Protein AF-A0A7R9ZWQ0-F1 (afdb_monomer_lite)

Secondary structure (DSSP, 8-state):
---------------------------S-------------EEE-TTS-EEEGGGS---HHHHHHHHHT-TT--SEE-HHHHHHHHHHHHHHHHHH--S--SS--HHHHHHHHHHHHHHHHHHHTT--EEE-TTS-HHHHHHHHHH-SS-SSEEEHHHHHHHHHHHHHHHHHHHHHHHHHHHHHHHHHHHHHHHHHHHHHHHHHHHHTS--SSS--B-TTS-B---GGGGEEEPTTS-EEESS-------PPTT------PPP-

Organism: NCBI:txid73915

pLDDT: mean 76.43, std 17.69, range [36.28, 98.25]

Structure (mmCIF, N/CA/C/O backbone):
data_AF-A0A7R9ZWQ0-F1
#
_entry.id   AF-A0A7R9ZWQ0-F1
#
loop_
_atom_site.group_PDB
_atom_site.id
_atom_site.type_symbol
_atom_site.label_atom_id
_atom_site.label_alt_id
_atom_site.label_comp_id
_atom_site.label_asym_id
_atom_site.label_entity_id
_atom_site.label_seq_id
_atom_site.pdbx_PDB_ins_code
_atom_site.Cartn_x
_atom_site.Cartn_y
_atom_site.Cartn_z
_atom_site.occupancy
_atom_site.B_iso_or_equiv
_atom_site.auth_seq_id
_atom_site.auth_comp_id
_atom_site.auth_asym_id
_atom_site.auth_atom_id
_atom_site.pdbx_PDB_model_num
ATOM 1 N N . ILE A 1 1 ? 1.944 13.503 -24.826 1.00 42.53 1 ILE A N 1
ATOM 2 C CA . ILE A 1 1 ? 3.089 13.890 -23.962 1.00 42.53 1 ILE A CA 1
ATOM 3 C C . ILE A 1 1 ? 2.519 14.270 -22.597 1.00 42.53 1 ILE A C 1
ATOM 5 O O . ILE A 1 1 ? 2.208 15.428 -22.364 1.00 42.53 1 ILE A O 1
ATOM 9 N N . PHE A 1 2 ? 2.272 13.281 -21.736 1.00 36.28 2 PHE A N 1
ATOM 10 C CA . PHE A 1 2 ? 1.778 13.511 -20.376 1.00 36.28 2 PHE A CA 1
ATOM 11 C C . PHE A 1 2 ? 2.982 13.612 -19.433 1.00 36.28 2 PHE A C 1
ATOM 13 O O . PHE A 1 2 ? 3.717 12.644 -19.247 1.00 36.28 2 PHE A O 1
ATOM 20 N N . LYS A 1 3 ? 3.214 14.804 -18.873 1.00 44.25 3 LYS A N 1
ATOM 21 C CA . LYS A 1 3 ? 4.173 15.024 -17.785 1.00 44.25 3 LYS A CA 1
ATOM 22 C C . LYS A 1 3 ? 3.526 14.542 -16.487 1.00 44.25 3 LYS A C 1
ATOM 24 O O . LYS A 1 3 ? 2.701 15.244 -15.918 1.00 44.25 3 LYS A O 1
ATOM 29 N N . ILE A 1 4 ? 3.910 13.359 -16.016 1.00 43.34 4 ILE A N 1
ATOM 30 C CA . ILE A 1 4 ? 3.644 12.945 -14.635 1.00 43.34 4 ILE A CA 1
ATOM 31 C C . ILE A 1 4 ? 4.796 13.483 -13.782 1.00 43.34 4 ILE A C 1
ATOM 33 O O . ILE A 1 4 ? 5.920 12.979 -13.828 1.00 43.34 4 ILE A O 1
ATOM 37 N N . GLN A 1 5 ? 4.523 14.568 -13.057 1.00 44.94 5 GLN A N 1
ATOM 38 C CA . GLN A 1 5 ? 5.397 15.129 -12.030 1.00 44.94 5 GLN A CA 1
ATOM 39 C C . GLN A 1 5 ? 5.433 14.160 -10.842 1.00 44.94 5 GLN A C 1
ATOM 41 O O . GLN A 1 5 ? 4.503 14.096 -10.046 1.00 44.94 5 GLN A O 1
ATOM 46 N N . ALA A 1 6 ? 6.511 13.384 -10.731 1.00 41.34 6 ALA A N 1
ATOM 47 C CA . ALA A 1 6 ? 6.801 12.616 -9.529 1.00 41.34 6 ALA A CA 1
ATOM 48 C C . ALA A 1 6 ? 7.342 13.575 -8.458 1.00 41.34 6 ALA A C 1
ATOM 50 O O . ALA A 1 6 ? 8.510 13.966 -8.495 1.00 41.34 6 ALA A O 1
ATOM 51 N N . ALA A 1 7 ? 6.477 13.982 -7.531 1.00 43.53 7 ALA A N 1
ATOM 52 C CA . ALA A 1 7 ? 6.874 14.678 -6.317 1.00 43.53 7 ALA A CA 1
ATOM 53 C C . ALA A 1 7 ? 7.666 13.707 -5.426 1.00 43.53 7 ALA A C 1
ATOM 55 O O . ALA A 1 7 ? 7.144 12.712 -4.925 1.00 43.53 7 ALA A O 1
ATOM 56 N N . SER A 1 8 ? 8.961 13.981 -5.278 1.00 44.88 8 SER A N 1
ATOM 57 C CA . SER A 1 8 ? 9.870 13.256 -4.395 1.00 44.88 8 SER A CA 1
ATOM 58 C C . SER A 1 8 ? 9.630 13.696 -2.952 1.00 44.88 8 SER A C 1
ATOM 60 O O . SER A 1 8 ? 10.322 14.579 -2.450 1.00 44.88 8 SER A O 1
ATOM 62 N N . TYR A 1 9 ? 8.657 13.087 -2.276 1.00 41.81 9 TYR A N 1
ATOM 63 C CA . TYR A 1 9 ? 8.533 13.199 -0.825 1.00 41.81 9 TYR A CA 1
ATOM 64 C C . TYR A 1 9 ? 9.594 12.308 -0.173 1.00 41.81 9 TYR A C 1
ATOM 66 O O . TYR A 1 9 ? 9.440 11.094 -0.061 1.00 41.81 9 TYR A O 1
ATOM 74 N N . GLY A 1 10 ? 10.713 12.923 0.211 1.00 40.69 10 GLY A N 1
ATOM 75 C CA . GLY A 1 10 ? 11.689 12.316 1.107 1.00 40.69 10 GLY A CA 1
ATOM 76 C C . GLY A 1 10 ? 11.098 12.243 2.508 1.00 40.69 10 GLY A C 1
ATOM 77 O O . GLY A 1 10 ? 11.252 13.177 3.288 1.00 40.69 10 GLY A O 1
ATOM 78 N N . VAL A 1 11 ? 10.393 11.155 2.811 1.00 44.31 11 VAL A N 1
ATOM 79 C CA . VAL A 1 11 ? 9.995 10.844 4.184 1.00 44.31 11 VAL A CA 1
ATOM 80 C C . VAL A 1 11 ? 11.233 10.291 4.901 1.00 44.31 11 VAL A C 1
ATOM 82 O O . VAL A 1 11 ? 11.816 9.316 4.415 1.00 44.31 11 VAL A O 1
ATOM 85 N N . PRO A 1 12 ? 11.685 10.898 6.013 1.00 45.50 12 PRO A N 1
ATOM 86 C CA . PRO A 1 12 ? 12.761 10.334 6.814 1.00 45.50 12 PRO A CA 1
ATOM 87 C C . PRO A 1 12 ? 12.324 8.964 7.345 1.00 45.50 12 PRO A C 1
ATOM 89 O O . PRO A 1 12 ? 11.299 8.822 8.008 1.00 45.50 12 PRO A O 1
ATOM 92 N N . MET A 1 13 ? 13.103 7.942 7.000 1.00 38.72 13 MET A N 1
ATOM 93 C CA . MET A 1 13 ? 12.944 6.577 7.481 1.00 38.72 13 MET A CA 1
ATOM 94 C C . MET A 1 13 ? 13.345 6.564 8.961 1.00 38.72 13 MET A C 1
ATOM 96 O O . MET A 1 13 ? 14.528 6.468 9.285 1.00 38.72 13 MET A O 1
ATOM 100 N N . TYR A 1 14 ? 12.375 6.732 9.860 1.00 42.84 14 TYR A N 1
ATOM 101 C CA . TYR A 1 14 ? 12.594 6.511 11.285 1.00 42.84 14 TYR A CA 1
ATOM 102 C C . TYR A 1 14 ? 12.838 5.015 11.489 1.00 42.84 14 TYR A C 1
ATOM 104 O O . TYR A 1 14 ? 11.914 4.204 11.469 1.00 42.84 14 TYR A O 1
ATOM 112 N N . LEU A 1 15 ? 14.112 4.648 11.628 1.00 37.38 15 LEU A N 1
ATOM 113 C CA . LEU A 1 15 ? 14.523 3.367 12.181 1.00 37.38 15 LEU A CA 1
ATOM 114 C C . LEU A 1 15 ? 13.855 3.228 13.553 1.00 37.38 15 LEU A C 1
ATOM 116 O O . LEU A 1 15 ? 14.188 3.970 14.475 1.00 37.38 15 LEU A O 1
ATOM 120 N N . CYS A 1 16 ? 12.912 2.291 13.682 1.00 37.06 16 CYS A N 1
ATOM 121 C CA . CYS A 1 16 ? 12.501 1.762 14.977 1.00 37.06 16 CYS A CA 1
ATOM 122 C C . CYS A 1 16 ? 13.721 1.076 15.598 1.00 37.06 16 CYS A C 1
ATOM 124 O O . CYS A 1 16 ? 13.948 -0.118 15.422 1.00 37.06 16 CYS A O 1
ATOM 126 N N . THR A 1 17 ? 14.558 1.857 16.275 1.00 42.38 17 THR A N 1
ATOM 127 C CA . THR A 1 17 ? 15.561 1.335 17.191 1.00 42.38 17 THR A CA 1
ATOM 128 C C . THR A 1 17 ? 14.815 0.617 18.302 1.00 42.38 17 THR A C 1
ATOM 130 O O . THR A 1 17 ? 14.080 1.242 19.066 1.00 42.38 17 THR A O 1
ATOM 133 N N . SER A 1 18 ? 14.983 -0.702 18.335 1.00 45.19 18 SER A N 1
ATOM 134 C CA . SER A 1 18 ? 14.555 -1.599 19.401 1.00 45.19 18 SER A CA 1
ATOM 135 C C . SER A 1 18 ? 14.778 -0.952 20.767 1.00 45.19 18 SER A C 1
ATOM 137 O O . SER A 1 18 ? 15.920 -0.670 21.140 1.00 45.19 18 SER A O 1
ATOM 139 N N . MET A 1 19 ? 13.694 -0.722 21.509 1.00 40.00 19 MET A N 1
ATOM 140 C CA . MET A 1 19 ? 13.797 -0.421 22.931 1.00 40.00 19 MET A CA 1
ATOM 141 C C . MET A 1 19 ? 14.491 -1.602 23.624 1.00 40.00 19 MET A C 1
ATOM 143 O O . MET A 1 19 ? 14.111 -2.750 23.378 1.00 40.00 19 MET A O 1
ATOM 147 N N . PRO A 1 20 ? 15.506 -1.363 24.471 1.00 44.44 20 PRO A N 1
ATOM 148 C CA . PRO A 1 20 ? 16.059 -2.418 25.299 1.00 44.44 20 PRO A CA 1
ATOM 149 C C . PRO A 1 20 ? 14.968 -2.907 26.251 1.00 44.44 20 PRO A C 1
ATOM 151 O O . PRO A 1 20 ? 14.373 -2.125 26.991 1.00 44.44 20 PRO A O 1
ATOM 154 N N . ALA A 1 21 ? 14.711 -4.213 26.221 1.00 50.59 21 ALA A N 1
ATOM 155 C CA . ALA A 1 21 ? 13.898 -4.899 27.207 1.00 50.59 21 ALA A CA 1
ATOM 156 C C . ALA A 1 21 ? 14.604 -4.827 28.569 1.00 50.59 21 ALA A C 1
ATOM 158 O O . ALA A 1 21 ? 15.368 -5.716 28.941 1.00 50.59 21 ALA A O 1
ATOM 159 N N . THR A 1 22 ? 14.377 -3.756 29.325 1.00 44.72 22 THR A N 1
ATOM 160 C CA . THR A 1 22 ? 14.688 -3.732 30.754 1.00 44.72 22 THR A CA 1
ATOM 161 C C . THR A 1 22 ? 13.609 -4.522 31.476 1.00 44.72 22 THR A C 1
ATOM 163 O O . THR A 1 22 ? 12.630 -3.974 31.978 1.00 44.72 22 THR A O 1
ATOM 166 N N . GLY A 1 23 ? 13.797 -5.840 31.486 1.00 51.16 23 GLY A N 1
ATOM 167 C CA . GLY A 1 23 ? 13.177 -6.728 32.452 1.00 51.16 23 GLY A CA 1
ATOM 168 C C . GLY A 1 23 ? 13.722 -6.408 33.839 1.00 51.16 23 GLY A C 1
ATOM 169 O O . GLY A 1 23 ? 14.779 -6.897 34.225 1.00 51.16 23 GLY A O 1
ATOM 170 N N . ALA A 1 24 ? 12.995 -5.583 34.584 1.00 41.47 24 ALA A N 1
ATOM 171 C CA . ALA A 1 24 ? 13.056 -5.578 36.034 1.00 41.47 24 ALA A CA 1
ATOM 172 C C . ALA A 1 24 ? 11.797 -6.295 36.524 1.00 41.47 24 ALA A C 1
ATOM 174 O O . ALA A 1 24 ? 10.698 -5.745 36.508 1.00 41.47 24 ALA A O 1
ATOM 175 N N . SER A 1 25 ? 11.975 -7.563 36.885 1.00 48.56 25 SER A N 1
ATOM 176 C CA . SER A 1 25 ? 10.981 -8.346 37.610 1.00 48.56 25 SER A CA 1
ATOM 177 C C . SER A 1 25 ? 10.668 -7.618 38.926 1.00 48.56 25 SER A C 1
ATOM 179 O O . SER A 1 25 ? 11.612 -7.360 39.680 1.00 48.56 25 SER A O 1
ATOM 181 N N . PRO A 1 26 ? 9.410 -7.249 39.226 1.00 46.22 26 PRO A N 1
ATOM 182 C CA . PRO A 1 26 ? 9.078 -6.713 40.534 1.00 46.22 26 PRO A CA 1
ATOM 183 C C . PRO A 1 26 ? 9.271 -7.825 41.567 1.00 46.22 26 PRO A C 1
ATOM 185 O O . PRO A 1 26 ? 8.576 -8.840 41.575 1.00 46.22 26 PRO A O 1
ATOM 188 N N . THR A 1 27 ? 10.274 -7.636 42.419 1.00 44.78 27 THR A N 1
ATOM 189 C CA . THR A 1 27 ? 10.505 -8.427 43.621 1.00 44.78 27 THR A CA 1
ATOM 190 C C . THR A 1 27 ? 9.242 -8.457 44.472 1.00 44.78 27 THR A C 1
ATOM 192 O O . THR A 1 27 ? 8.710 -7.430 44.889 1.00 44.78 27 THR A O 1
ATOM 195 N N . GLN A 1 28 ? 8.785 -9.681 44.704 1.00 47.78 28 GLN A N 1
ATOM 196 C CA . GLN A 1 28 ? 7.669 -10.093 45.536 1.00 47.78 28 GLN A CA 1
ATOM 197 C C . GLN A 1 28 ? 7.999 -9.871 47.020 1.00 47.78 28 GLN A C 1
ATOM 199 O O . GLN A 1 28 ? 8.283 -10.812 47.751 1.00 47.78 28 GLN A O 1
ATOM 204 N N . SER A 1 29 ? 8.015 -8.619 47.465 1.00 48.44 29 SER A N 1
ATOM 205 C CA . SER A 1 29 ? 8.181 -8.283 48.883 1.00 48.44 29 SER A CA 1
ATOM 206 C C . SER A 1 29 ? 7.825 -6.821 49.115 1.00 48.44 29 SER A C 1
ATOM 208 O O . SER A 1 29 ? 8.707 -5.990 49.270 1.00 48.44 29 SER A O 1
ATOM 210 N N . ASP A 1 30 ? 6.528 -6.527 49.036 1.00 42.69 30 ASP A N 1
ATOM 211 C CA . ASP A 1 30 ? 5.846 -5.493 49.828 1.00 42.69 30 ASP A CA 1
ATOM 212 C C . ASP A 1 30 ? 4.337 -5.613 49.577 1.00 42.69 30 ASP A C 1
ATOM 214 O O . ASP A 1 30 ? 3.670 -4.751 49.007 1.00 42.69 30 ASP A O 1
ATOM 218 N N . MET A 1 31 ? 3.779 -6.751 49.997 1.00 37.53 31 MET A N 1
ATOM 219 C CA . MET A 1 31 ? 2.341 -6.877 50.210 1.00 37.53 31 MET A CA 1
ATOM 220 C C . MET A 1 31 ? 2.037 -6.215 51.557 1.00 37.53 31 MET A C 1
ATOM 222 O O . MET A 1 31 ? 1.852 -6.875 52.577 1.00 37.53 31 MET A O 1
ATOM 226 N N . VAL A 1 32 ? 2.054 -4.880 51.564 1.00 43.75 32 VAL A N 1
ATOM 227 C CA . VAL A 1 32 ? 1.372 -4.109 52.599 1.00 43.75 32 VAL A CA 1
ATOM 228 C C . VAL A 1 32 ? -0.101 -4.437 52.421 1.00 43.75 32 VAL A C 1
ATOM 230 O O . VAL A 1 32 ? -0.740 -3.965 51.482 1.00 43.75 32 VAL A O 1
ATOM 233 N N . VAL A 1 33 ? -0.616 -5.291 53.304 1.00 47.22 33 VAL A N 1
ATOM 234 C CA . VAL A 1 33 ? -2.047 -5.418 53.566 1.00 47.22 33 VAL A CA 1
ATOM 235 C C . VAL A 1 33 ? -2.489 -4.035 54.033 1.00 47.22 33 VAL A C 1
ATOM 237 O O . VAL A 1 33 ? -2.389 -3.691 55.209 1.00 47.22 33 VAL A O 1
ATOM 240 N N . ARG A 1 34 ? -2.870 -3.185 53.074 1.00 42.75 34 ARG A N 1
ATOM 241 C CA . ARG A 1 34 ? -3.741 -2.060 53.366 1.00 42.75 34 ARG A CA 1
ATOM 242 C C . ARG A 1 34 ? -5.003 -2.708 53.898 1.00 42.75 34 ARG A C 1
ATOM 244 O O . ARG A 1 34 ? -5.596 -3.545 53.228 1.00 42.75 34 ARG A O 1
ATOM 251 N N . ASP A 1 35 ? -5.312 -2.390 55.146 1.00 42.28 35 ASP A N 1
ATOM 252 C CA . ASP A 1 35 ? -6.624 -2.598 55.729 1.00 42.28 35 ASP A CA 1
ATOM 253 C C . ASP A 1 35 ? -7.611 -1.926 54.767 1.00 42.28 35 ASP A C 1
ATOM 255 O O . ASP A 1 35 ? -7.753 -0.699 54.761 1.00 42.28 35 ASP A O 1
ATOM 259 N N . ASP A 1 36 ? -8.174 -2.718 53.852 1.00 46.94 36 ASP A N 1
ATOM 260 C CA . ASP A 1 36 ? -9.229 -2.297 52.951 1.00 46.94 36 ASP A CA 1
ATOM 261 C C . ASP A 1 36 ? -10.402 -1.934 53.856 1.00 46.94 36 ASP A C 1
ATOM 263 O O . ASP A 1 36 ? -11.219 -2.765 54.259 1.00 46.94 36 ASP A O 1
ATOM 267 N N . GLN A 1 37 ? -10.484 -0.650 54.201 1.00 47.88 37 GLN A N 1
ATOM 268 C CA . GLN A 1 37 ? -11.771 -0.011 54.378 1.00 47.88 37 GLN A CA 1
ATOM 269 C C . GLN A 1 37 ? -12.526 -0.334 53.096 1.00 47.88 37 GLN A C 1
ATOM 271 O O . GLN A 1 37 ? -12.290 0.307 52.077 1.00 47.88 37 GLN A O 1
ATOM 276 N N . VAL A 1 38 ? -13.341 -1.391 53.136 1.00 54.03 38 VAL A N 1
ATOM 277 C CA . VAL A 1 38 ? -14.231 -1.801 52.056 1.00 54.03 38 VAL A CA 1
ATOM 278 C C . VAL A 1 38 ? -15.070 -0.572 51.754 1.00 54.03 38 VAL A C 1
ATOM 280 O O . VAL A 1 38 ? -16.034 -0.285 52.469 1.00 54.03 38 VAL A O 1
ATOM 283 N N . GLN A 1 39 ? -14.621 0.220 50.780 1.00 57.56 39 GLN A N 1
ATOM 284 C CA . GLN A 1 39 ? -15.277 1.444 50.370 1.00 57.56 39 GLN A CA 1
ATOM 285 C C . GLN A 1 39 ? -16.622 0.996 49.843 1.00 57.56 39 GLN A C 1
ATOM 287 O O . GLN A 1 39 ? -16.732 0.335 48.812 1.00 57.56 39 GLN A O 1
ATOM 292 N N . ARG A 1 40 ? -17.643 1.230 50.669 1.00 66.69 40 ARG A N 1
ATOM 293 C CA . ARG A 1 40 ? -18.991 0.799 50.357 1.00 66.69 40 ARG A CA 1
ATOM 294 C C . ARG A 1 40 ? -19.433 1.647 49.177 1.00 66.69 40 ARG A C 1
ATOM 296 O O . ARG A 1 40 ? -19.480 2.870 49.320 1.00 66.69 40 ARG A O 1
ATOM 303 N N . PRO A 1 41 ? -19.710 1.021 48.031 1.00 70.25 41 PRO A N 1
ATOM 304 C CA . PRO A 1 41 ? -20.041 1.744 46.823 1.00 70.25 41 PRO A CA 1
ATOM 305 C C . PRO A 1 41 ? -21.294 2.576 47.092 1.00 70.25 41 PRO A C 1
ATOM 307 O O . PRO A 1 41 ? -22.315 2.073 47.579 1.00 70.25 41 PRO A O 1
ATOM 310 N N . SER A 1 42 ? -21.203 3.869 46.818 1.00 77.56 42 SER A N 1
ATOM 311 C CA . SER A 1 42 ? -22.274 4.811 47.119 1.00 77.56 42 SER A CA 1
ATOM 312 C C . SER A 1 42 ? -22.685 5.580 45.871 1.00 77.56 42 SER A C 1
ATOM 314 O O . SER A 1 42 ? -21.872 5.912 45.009 1.00 77.56 42 SER A O 1
ATOM 316 N N . LEU A 1 43 ? -23.989 5.816 45.742 1.00 78.62 43 LEU A N 1
ATOM 317 C CA . LEU A 1 43 ? -24.557 6.645 44.689 1.00 78.62 43 LEU A CA 1
ATOM 318 C C . LEU A 1 43 ? -24.621 8.078 45.180 1.00 78.62 43 LEU A C 1
ATOM 320 O O . LEU A 1 43 ? -25.234 8.359 46.215 1.00 78.62 43 LEU A O 1
ATOM 324 N N . ARG A 1 44 ? -24.048 8.990 44.400 1.00 78.94 44 ARG A N 1
ATOM 325 C CA . ARG A 1 44 ? -24.180 10.415 44.665 1.00 78.94 44 ARG A CA 1
ATOM 326 C C . ARG A 1 44 ? -25.414 10.956 43.954 1.00 78.94 44 ARG A C 1
ATOM 328 O O . ARG A 1 44 ? -25.487 11.001 42.729 1.00 78.94 44 ARG A O 1
ATOM 335 N N . THR A 1 45 ? -26.395 11.377 44.743 1.00 77.25 45 THR A N 1
ATOM 336 C CA . THR A 1 45 ? -27.644 11.968 44.244 1.00 77.25 45 THR A CA 1
ATOM 337 C C . THR A 1 45 ? -27.408 13.420 43.807 1.00 77.25 45 THR A C 1
ATOM 339 O O . THR A 1 45 ? -26.450 14.053 44.254 1.00 77.25 45 THR A O 1
ATOM 342 N N . LYS A 1 46 ? -28.297 13.987 42.977 1.00 75.44 46 LYS A N 1
ATOM 343 C CA . LYS A 1 46 ? -28.235 15.400 42.533 1.00 75.44 46 LYS A CA 1
ATOM 344 C C . LYS A 1 46 ? -28.170 16.401 43.685 1.00 75.44 46 LYS A C 1
ATOM 346 O O . LYS A 1 46 ? -27.529 17.439 43.564 1.00 75.44 46 LYS A O 1
ATOM 351 N N . ASP A 1 47 ? -28.759 16.036 44.818 1.00 81.25 47 ASP A N 1
ATOM 352 C CA . ASP A 1 47 ? -28.762 16.830 46.046 1.00 81.25 47 ASP A CA 1
ATOM 353 C C . ASP A 1 47 ? -27.461 16.691 46.863 1.00 81.25 47 ASP A C 1
ATOM 355 O O . ASP A 1 47 ? -27.360 17.190 47.980 1.00 81.25 47 ASP A O 1
ATOM 359 N N . GLY A 1 48 ? -26.453 15.984 46.337 1.00 76.31 48 GLY A N 1
ATOM 360 C CA . GLY A 1 48 ? -25.182 15.712 47.013 1.00 76.31 48 GLY A CA 1
ATOM 361 C C . GLY A 1 48 ? -25.261 14.629 48.092 1.00 76.31 48 GLY A C 1
ATOM 362 O O . GLY A 1 48 ? -24.259 14.352 48.745 1.00 76.31 48 GLY A O 1
ATOM 363 N N . GLN A 1 49 ? -26.427 14.005 48.277 1.00 81.38 49 GLN A N 1
ATOM 364 C CA . GLN A 1 49 ? -26.623 12.941 49.255 1.00 81.38 49 GLN A CA 1
ATOM 365 C C . GLN A 1 49 ? -26.043 11.616 48.749 1.00 81.38 49 GLN A C 1
ATOM 367 O O . GLN A 1 49 ? -26.360 11.169 47.643 1.00 81.38 49 GLN A O 1
ATOM 372 N N . MET A 1 50 ? -25.217 10.996 49.588 1.00 77.00 50 MET A N 1
ATOM 373 C CA . MET A 1 50 ? -24.618 9.680 49.371 1.00 77.00 50 MET A CA 1
ATOM 374 C C . MET A 1 50 ? -25.599 8.603 49.830 1.00 77.00 50 MET A C 1
ATOM 376 O O . MET A 1 50 ? -26.010 8.602 50.993 1.00 77.00 50 MET A O 1
ATOM 380 N N . ILE A 1 51 ? -25.979 7.697 48.933 1.00 82.25 51 ILE A N 1
ATOM 381 C CA . ILE A 1 51 ? -26.836 6.557 49.263 1.00 82.25 51 ILE A CA 1
ATOM 382 C C . ILE A 1 51 ? -26.031 5.274 49.088 1.00 82.25 51 ILE A C 1
ATOM 384 O O . ILE A 1 51 ? -25.486 5.021 48.017 1.00 82.25 51 ILE A O 1
ATOM 388 N N . ASP A 1 52 ? -25.968 4.456 50.137 1.00 81.81 52 ASP A N 1
ATOM 389 C CA . ASP A 1 52 ? -25.300 3.155 50.098 1.00 81.81 52 ASP A CA 1
ATOM 390 C C . ASP A 1 52 ? -26.069 2.203 49.164 1.00 81.81 52 ASP A C 1
ATOM 392 O O . ASP A 1 52 ? -27.239 1.885 49.412 1.00 81.81 52 ASP A O 1
ATOM 396 N N . ILE A 1 53 ? -25.415 1.739 48.095 1.00 76.44 53 ILE A N 1
ATOM 397 C CA . ILE A 1 53 ? -26.015 0.859 47.080 1.00 76.44 53 ILE A CA 1
ATOM 398 C C . ILE A 1 53 ? -26.461 -0.474 47.699 1.00 76.44 53 ILE A C 1
ATOM 400 O O . ILE A 1 53 ? -27.449 -1.068 47.256 1.00 76.44 53 ILE A O 1
ATOM 404 N N . GLN A 1 54 ? -25.792 -0.943 48.760 1.00 76.50 54 GLN A N 1
ATOM 405 C CA . GLN A 1 54 ? -26.155 -2.205 49.411 1.00 76.50 54 GLN A CA 1
ATOM 406 C C . GLN A 1 54 ? -27.475 -2.112 50.177 1.00 76.50 54 GLN A C 1
ATOM 408 O O . GLN A 1 54 ? -28.207 -3.100 50.261 1.00 76.50 54 GLN A O 1
ATOM 413 N N . SER A 1 55 ? -27.794 -0.919 50.686 1.00 78.19 55 SER A N 1
ATOM 414 C CA . SER A 1 55 ? -29.023 -0.651 51.435 1.00 78.19 55 SER A CA 1
ATOM 415 C C . SER A 1 55 ? -30.265 -0.540 50.542 1.00 78.19 55 SER A C 1
ATOM 417 O O . SER A 1 55 ? -31.390 -0.636 51.035 1.00 78.19 55 SER A O 1
ATOM 419 N N . MET A 1 56 ? -30.086 -0.384 49.224 1.00 78.19 56 MET A N 1
ATOM 420 C CA . MET A 1 56 ? -31.194 -0.351 48.275 1.00 78.19 56 MET A CA 1
ATOM 421 C C . MET A 1 56 ? -31.719 -1.759 47.974 1.00 78.19 56 MET A C 1
ATOM 423 O O . MET A 1 56 ? -30.965 -2.710 47.736 1.00 78.19 56 MET A O 1
ATOM 427 N N . ASN A 1 57 ? -33.046 -1.878 47.912 1.00 84.12 57 ASN A N 1
ATOM 428 C CA . ASN A 1 57 ? -33.743 -3.099 47.511 1.00 84.12 57 ASN A CA 1
ATOM 429 C C . ASN A 1 57 ? -33.724 -3.266 45.979 1.00 84.12 57 ASN A C 1
ATOM 431 O O . ASN A 1 57 ? -34.753 -3.189 45.310 1.00 84.12 57 ASN A O 1
ATOM 435 N N . LEU A 1 58 ? -32.521 -3.405 45.424 1.00 85.06 58 LEU A N 1
ATOM 436 C CA . LEU A 1 58 ? -32.268 -3.649 44.006 1.00 85.06 58 LEU A CA 1
ATOM 437 C C . LEU A 1 58 ? -31.874 -5.119 43.793 1.00 85.06 58 LEU A C 1
ATOM 439 O O . LEU A 1 58 ? -31.211 -5.689 44.664 1.00 85.06 58 LEU A O 1
ATOM 443 N N . PRO A 1 59 ? -32.211 -5.722 42.638 1.00 89.19 59 PRO A N 1
ATOM 444 C CA . PRO A 1 59 ? -31.695 -7.033 42.258 1.00 89.19 59 PRO A CA 1
ATOM 445 C C . PRO A 1 59 ? -30.162 -7.038 42.216 1.00 89.19 59 PRO A C 1
ATOM 447 O O . PRO A 1 59 ? -29.557 -6.072 41.744 1.00 89.19 59 PRO A O 1
ATOM 450 N N . ASP A 1 60 ? -29.536 -8.141 42.629 1.00 85.25 60 ASP A N 1
ATOM 451 C CA . ASP A 1 60 ? -28.070 -8.255 42.719 1.00 85.25 60 ASP A CA 1
ATOM 452 C C . ASP A 1 60 ? -27.365 -7.968 41.386 1.00 85.25 60 ASP A C 1
ATOM 454 O O . ASP A 1 60 ? -26.319 -7.326 41.352 1.00 85.25 60 ASP A O 1
ATOM 458 N N . ALA A 1 61 ? -27.988 -8.344 40.265 1.00 84.44 61 ALA A N 1
ATOM 459 C CA . ALA A 1 61 ? -27.475 -8.038 38.931 1.00 84.44 61 ALA A CA 1
ATOM 460 C C . ALA A 1 61 ? -27.305 -6.526 38.690 1.00 84.44 61 ALA A C 1
ATOM 462 O O . ALA A 1 61 ? -26.327 -6.104 38.083 1.00 84.44 61 ALA A O 1
ATOM 463 N N . VAL A 1 62 ? -28.230 -5.699 39.188 1.00 83.50 62 VAL A N 1
ATOM 464 C CA . VAL A 1 62 ? -28.163 -4.237 39.038 1.00 83.50 62 VAL A CA 1
ATOM 465 C C . VAL A 1 62 ? -27.092 -3.654 39.958 1.00 83.50 62 VAL A C 1
ATOM 467 O O . VAL A 1 62 ? -26.384 -2.735 39.558 1.00 83.50 62 VAL A O 1
ATOM 470 N N . LYS A 1 63 ? -26.927 -4.218 41.161 1.00 81.75 63 LYS A N 1
ATOM 471 C CA . LYS A 1 63 ? -25.862 -3.818 42.092 1.00 81.75 63 LYS A CA 1
ATOM 472 C C . LYS A 1 63 ? -24.476 -4.063 41.494 1.00 81.75 63 LYS A C 1
ATOM 474 O O . LYS A 1 63 ? -23.632 -3.179 41.569 1.00 81.75 63 LYS A O 1
ATOM 479 N N . ASN A 1 64 ? -24.281 -5.204 40.832 1.00 82.81 64 ASN A N 1
ATOM 480 C CA . ASN A 1 64 ? -23.022 -5.521 40.155 1.00 82.81 64 ASN A CA 1
ATOM 481 C C . ASN A 1 64 ? -22.738 -4.573 38.983 1.00 82.81 64 ASN A C 1
ATOM 483 O O . ASN A 1 64 ? -21.615 -4.127 38.816 1.00 82.81 64 ASN A O 1
ATOM 487 N N . VAL A 1 65 ? -23.753 -4.190 38.201 1.00 83.25 65 VAL A N 1
ATOM 488 C CA . VAL A 1 65 ? -23.554 -3.204 37.123 1.00 83.25 65 VAL A CA 1
ATOM 489 C C . VAL A 1 65 ? -23.170 -1.833 37.682 1.00 83.25 65 VAL A C 1
ATOM 491 O O . VAL A 1 65 ? -22.327 -1.159 37.105 1.00 83.25 65 VAL A O 1
ATOM 494 N N . LEU A 1 66 ? -23.772 -1.412 38.797 1.00 80.25 66 LEU A N 1
ATOM 495 C CA . LEU A 1 66 ? -23.430 -0.139 39.439 1.00 80.25 66 LEU A CA 1
ATOM 496 C C . LEU A 1 66 ? -22.004 -0.132 39.997 1.00 80.25 66 LEU A C 1
ATOM 498 O O . LEU A 1 66 ? -21.356 0.905 39.941 1.00 80.25 66 LEU A O 1
ATOM 502 N N . LEU A 1 67 ? -21.515 -1.273 40.485 1.00 78.00 67 LEU A N 1
ATOM 503 C CA . LEU A 1 67 ? -20.122 -1.445 40.896 1.00 78.00 67 LEU A CA 1
ATOM 504 C C . LEU A 1 67 ? -19.154 -1.274 39.721 1.00 78.00 67 LEU A C 1
ATOM 506 O O . LEU A 1 67 ? -18.203 -0.508 39.816 1.00 78.00 67 LEU A O 1
ATOM 510 N N . GLU A 1 68 ? -19.441 -1.907 38.586 1.00 79.94 68 GLU A N 1
ATOM 511 C CA . GLU A 1 68 ? -18.587 -1.838 37.395 1.00 79.94 68 GLU A CA 1
ATOM 512 C C . GLU A 1 68 ? -18.598 -0.468 36.686 1.00 79.94 68 GLU A C 1
ATOM 514 O O . GLU A 1 68 ? -17.747 -0.203 35.836 1.00 79.94 68 GLU A O 1
ATOM 519 N N . LEU A 1 69 ? -19.561 0.406 37.002 1.00 80.00 69 LEU A N 1
ATOM 520 C CA . LEU A 1 69 ? -19.650 1.768 36.457 1.00 80.00 69 LEU A CA 1
ATOM 521 C C . LEU A 1 69 ? -18.688 2.760 37.131 1.00 80.00 69 LEU A C 1
ATOM 523 O O . LEU A 1 69 ? -18.511 3.874 36.628 1.00 80.00 69 LEU A O 1
ATOM 527 N N . ASP A 1 70 ? -18.059 2.377 38.240 1.00 79.31 70 ASP A N 1
ATOM 528 C CA . ASP A 1 70 ? -17.013 3.153 38.906 1.00 79.31 70 ASP A CA 1
ATOM 529 C C . ASP A 1 70 ? -1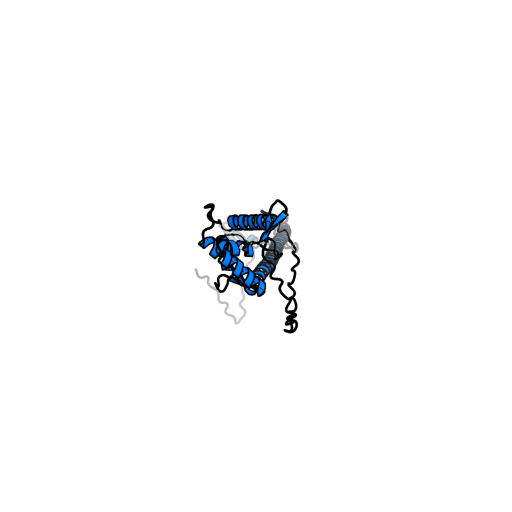5.668 3.020 38.163 1.00 79.31 70 ASP A C 1
ATOM 531 O O . ASP A 1 70 ? -14.736 2.345 38.596 1.00 79.31 70 ASP A O 1
ATOM 535 N N . ILE A 1 71 ? -15.581 3.641 36.981 1.00 74.44 71 ILE A N 1
ATOM 536 C CA . ILE A 1 71 ? -14.426 3.528 36.070 1.00 74.44 71 ILE A CA 1
ATOM 537 C C . ILE A 1 71 ? -13.130 4.072 36.696 1.00 74.44 71 ILE A C 1
ATOM 539 O O . ILE A 1 71 ? -12.041 3.598 36.367 1.00 74.44 71 ILE A O 1
ATOM 543 N N . ASP A 1 72 ? -13.225 5.075 37.571 1.00 77.06 72 ASP A N 1
ATOM 544 C CA . ASP A 1 72 ? -12.079 5.679 38.253 1.00 77.06 72 ASP A CA 1
ATOM 545 C C . ASP A 1 72 ? -11.760 5.026 39.605 1.00 77.06 72 ASP A C 1
ATOM 547 O O . ASP A 1 72 ? -10.793 5.430 40.257 1.00 77.06 72 ASP A O 1
ATOM 551 N N . ASN A 1 73 ? -12.502 3.972 39.973 1.00 79.56 73 ASN A N 1
ATOM 552 C CA . ASN A 1 73 ? -12.312 3.191 41.193 1.00 79.56 73 ASN A CA 1
ATOM 553 C C . ASN A 1 73 ? -12.334 4.085 42.447 1.00 79.56 73 ASN A C 1
ATOM 555 O O . ASN A 1 73 ? -11.545 3.914 43.382 1.00 79.56 73 ASN A O 1
ATOM 559 N N . SER A 1 74 ? -13.184 5.112 42.408 1.00 79.12 74 SER A N 1
ATOM 560 C CA . SER A 1 74 ? -13.293 6.146 43.434 1.00 79.12 74 SER A CA 1
ATOM 561 C C . SER A 1 74 ? -14.150 5.708 44.627 1.00 79.12 74 SER A C 1
ATOM 563 O O . SER A 1 74 ? -14.098 6.328 45.691 1.00 79.12 74 SER A O 1
ATOM 565 N N . GLY A 1 75 ? -14.930 4.635 44.467 1.00 77.50 75 GLY A N 1
ATOM 566 C CA . GLY A 1 75 ? -15.961 4.179 45.396 1.00 77.50 75 GLY A CA 1
ATOM 567 C C . GLY A 1 75 ? -17.279 4.956 45.280 1.00 77.50 75 GLY A C 1
ATOM 568 O O . GLY A 1 75 ? -18.228 4.670 46.022 1.00 77.50 75 GLY A O 1
ATOM 569 N N . GLU A 1 76 ? -17.364 5.930 44.367 1.00 80.19 76 GLU A N 1
ATOM 570 C CA . GLU A 1 76 ? -18.531 6.786 44.156 1.00 80.19 76 GLU A CA 1
ATOM 571 C C . GLU A 1 76 ? -19.009 6.730 42.703 1.00 80.19 76 GLU A C 1
ATOM 573 O O . GLU A 1 76 ? -18.318 7.117 41.765 1.00 80.19 76 GLU A O 1
ATOM 578 N N . VAL A 1 77 ? -20.272 6.352 42.505 1.00 80.12 77 VAL A N 1
ATOM 579 C CA . VAL A 1 77 ? -20.901 6.440 41.184 1.00 80.12 77 VAL A CA 1
ATOM 580 C C . VAL A 1 77 ? -21.537 7.823 41.050 1.00 80.12 77 VAL A C 1
ATOM 582 O O . VAL A 1 77 ? -22.644 8.075 41.538 1.00 80.12 77 VAL A O 1
ATOM 585 N N . SER A 1 78 ? -20.808 8.746 40.418 1.00 82.19 78 SER A N 1
ATOM 586 C CA . SER A 1 78 ? -21.258 10.121 40.173 1.00 82.19 78 SER A CA 1
ATOM 587 C C . SER A 1 78 ? -22.080 10.261 38.876 1.00 82.19 78 SER A C 1
ATOM 589 O O . SER A 1 78 ? -21.981 9.438 37.963 1.00 82.19 78 SER A O 1
ATOM 591 N N . GLU A 1 79 ? -22.873 11.338 38.747 1.00 81.94 79 GLU A N 1
ATOM 592 C CA . GLU A 1 79 ? -23.591 11.657 37.493 1.00 81.94 79 GLU A CA 1
ATOM 593 C C . GLU A 1 79 ? -22.616 11.877 36.320 1.00 81.94 79 GLU A C 1
ATOM 595 O O . GLU A 1 79 ? -22.955 11.571 35.177 1.00 81.94 79 GLU A O 1
ATOM 600 N N . ALA A 1 80 ? -21.389 12.337 36.598 1.00 80.12 80 ALA A N 1
ATOM 601 C CA . ALA A 1 80 ? -20.340 12.481 35.592 1.00 80.12 80 ALA A CA 1
ATOM 602 C C . ALA A 1 80 ? -19.845 11.113 35.094 1.00 80.12 80 ALA A C 1
ATOM 604 O O . ALA A 1 80 ? -19.833 10.888 33.885 1.00 80.12 80 ALA A O 1
ATOM 605 N N . ASN A 1 81 ? -19.556 10.169 36.000 1.00 77.94 81 ASN A N 1
ATOM 606 C CA . ASN A 1 81 ? -19.149 8.801 35.648 1.00 77.94 81 ASN A CA 1
ATOM 607 C C . ASN A 1 81 ? -20.240 8.110 34.812 1.00 77.94 81 ASN A C 1
ATOM 609 O O . ASN A 1 81 ? -19.954 7.460 33.802 1.00 77.94 81 ASN A O 1
ATOM 613 N N . LEU A 1 82 ? -21.512 8.308 35.182 1.00 82.38 82 LEU A N 1
ATOM 614 C CA . LEU A 1 82 ? -22.654 7.790 34.428 1.00 82.38 82 LEU A CA 1
ATOM 615 C C . LEU A 1 82 ? -22.749 8.411 33.026 1.00 82.38 82 LEU A C 1
ATOM 617 O O . LEU A 1 82 ? -22.976 7.701 32.044 1.00 82.38 82 LEU A O 1
ATOM 621 N N . ALA A 1 83 ? -22.578 9.732 32.920 1.00 84.44 83 ALA A N 1
ATOM 622 C CA . ALA A 1 83 ? -22.631 10.450 31.650 1.00 84.44 83 ALA A CA 1
ATOM 623 C C . ALA A 1 83 ? -21.490 10.036 30.707 1.00 84.44 83 ALA A C 1
ATOM 625 O O . ALA A 1 83 ? -21.726 9.820 29.514 1.00 84.44 83 ALA A O 1
ATOM 626 N N . ASP A 1 84 ? -20.278 9.869 31.236 1.00 84.69 84 ASP A N 1
ATOM 627 C CA . ASP A 1 84 ? -19.115 9.423 30.472 1.00 84.69 84 ASP A CA 1
ATOM 628 C C . ASP A 1 84 ? -19.270 7.974 30.015 1.00 84.69 84 ASP A C 1
ATOM 630 O O . ASP A 1 84 ? -19.059 7.673 28.835 1.00 84.69 84 ASP A O 1
ATOM 634 N N . THR A 1 85 ? -19.757 7.091 30.889 1.00 84.38 85 THR A N 1
ATOM 635 C CA . THR A 1 85 ? -20.048 5.703 30.514 1.00 84.38 85 THR A CA 1
ATOM 636 C C . THR A 1 85 ? -21.121 5.637 29.429 1.00 84.38 85 THR A C 1
ATOM 638 O O . THR A 1 85 ? -20.949 4.940 28.428 1.00 84.38 85 THR A O 1
ATOM 641 N N . LEU A 1 86 ? -22.199 6.420 29.548 1.00 85.81 86 LEU A N 1
ATOM 642 C CA . LEU A 1 86 ? -23.227 6.514 28.509 1.00 85.81 86 LEU A CA 1
ATOM 643 C C . LEU A 1 86 ? -22.663 7.041 27.187 1.00 85.81 86 LEU A C 1
ATOM 645 O O . LEU A 1 86 ? -23.055 6.570 26.117 1.00 85.81 86 LEU A O 1
ATOM 649 N N . ARG A 1 87 ? -21.733 7.998 27.229 1.00 89.06 87 ARG A N 1
ATOM 650 C CA . ARG A 1 87 ? -21.076 8.531 26.031 1.00 89.06 87 ARG A CA 1
ATOM 651 C C . ARG A 1 87 ? -20.202 7.478 25.354 1.00 89.06 87 ARG A C 1
ATOM 653 O O . ARG A 1 87 ? -20.268 7.346 24.127 1.00 89.06 87 ARG A O 1
ATOM 660 N N . ILE A 1 88 ? -19.424 6.723 26.127 1.00 86.38 88 ILE A N 1
ATOM 661 C CA . ILE A 1 88 ? -18.600 5.615 25.630 1.00 86.38 88 ILE A CA 1
ATOM 662 C C . ILE A 1 88 ? -19.502 4.532 25.048 1.00 86.38 88 ILE A C 1
ATOM 664 O O . ILE A 1 88 ? -19.335 4.172 23.888 1.00 86.38 88 ILE A O 1
ATOM 668 N N . MET A 1 89 ? -20.516 4.087 25.788 1.00 84.94 89 MET A N 1
ATOM 669 C CA . MET A 1 89 ? -21.436 3.036 25.358 1.00 84.94 89 MET A CA 1
ATOM 670 C C . MET A 1 89 ? -22.224 3.439 24.107 1.00 84.94 89 MET A C 1
ATOM 672 O O . MET A 1 89 ? -22.399 2.629 23.204 1.00 84.94 89 MET A O 1
ATOM 676 N N . LYS A 1 90 ? -22.643 4.706 23.989 1.00 87.62 90 LYS A N 1
ATOM 677 C CA . LYS A 1 90 ? -23.299 5.228 22.780 1.00 87.62 90 LYS A CA 1
ATOM 678 C C . LYS A 1 90 ? -22.352 5.263 21.580 1.00 87.62 90 LYS A C 1
ATOM 680 O O . LYS A 1 90 ? -22.780 4.986 20.460 1.00 87.62 90 LYS A O 1
ATOM 685 N N . SER A 1 91 ? -21.083 5.599 21.805 1.00 87.75 91 SER A N 1
ATOM 686 C CA . SER A 1 91 ? -20.054 5.598 20.758 1.00 87.75 91 SER A CA 1
ATOM 687 C C . SER A 1 91 ? -19.712 4.173 20.320 1.00 87.75 91 SER A C 1
ATOM 689 O O . SER A 1 91 ? -19.643 3.909 19.125 1.00 87.75 91 SER A O 1
ATOM 691 N N . LEU A 1 92 ? -19.591 3.251 21.279 1.00 86.31 92 LEU A N 1
ATOM 692 C CA . LEU A 1 92 ? -19.363 1.828 21.048 1.00 86.31 92 LEU A CA 1
ATOM 693 C C . LEU A 1 92 ? -20.535 1.214 20.280 1.00 86.31 92 LEU A C 1
ATOM 695 O O . LEU A 1 92 ? -20.324 0.587 19.251 1.00 86.31 92 LEU A O 1
ATOM 699 N N . LYS A 1 93 ? -21.773 1.493 20.712 1.00 86.81 93 LYS A N 1
ATOM 700 C CA . LYS A 1 93 ? -22.997 1.092 20.011 1.00 86.81 93 LYS A CA 1
ATOM 701 C C . LYS A 1 93 ? -22.978 1.549 18.557 1.00 86.81 93 LYS A C 1
ATOM 703 O O . LYS A 1 93 ? -23.215 0.747 17.669 1.00 86.81 93 LYS A O 1
ATOM 708 N N . LYS A 1 94 ? -22.670 2.824 18.314 1.00 87.50 94 LYS A N 1
ATOM 709 C CA . LYS A 1 94 ? -22.611 3.371 16.954 1.00 87.50 94 LYS A CA 1
ATOM 710 C C . LYS A 1 94 ? -21.486 2.755 16.110 1.00 87.50 94 LYS A C 1
ATOM 712 O O . LYS A 1 94 ? -21.620 2.702 14.898 1.00 87.50 94 LYS A O 1
ATOM 717 N N . GLY A 1 95 ? -20.372 2.360 16.727 1.00 83.44 95 GLY A N 1
ATOM 718 C CA . GLY A 1 95 ? -19.247 1.729 16.032 1.00 83.44 95 GLY A CA 1
ATOM 719 C C . GLY A 1 95 ? -19.444 0.237 15.743 1.00 83.44 95 GLY A C 1
ATOM 720 O O . GLY A 1 95 ? -18.875 -0.256 14.777 1.00 83.44 95 GLY A O 1
ATOM 721 N N . LEU A 1 96 ? -20.226 -0.462 16.571 1.00 87.50 96 LEU A N 1
ATOM 722 C CA . LEU A 1 96 ? -20.529 -1.894 16.450 1.00 87.50 96 LEU A CA 1
ATOM 723 C C . LEU A 1 96 ? -21.743 -2.192 15.567 1.00 87.50 96 LEU A C 1
ATOM 725 O O . LEU A 1 96 ? -21.813 -3.278 15.008 1.00 87.50 96 LEU A O 1
ATOM 729 N N . ASP A 1 97 ? -22.687 -1.255 15.470 1.00 89.06 97 ASP A N 1
ATOM 730 C CA . ASP A 1 97 ? -23.866 -1.329 14.597 1.00 89.06 97 ASP A CA 1
ATOM 731 C C . ASP A 1 97 ? -23.433 -1.128 13.134 1.00 89.06 97 ASP A C 1
ATOM 733 O O . ASP A 1 97 ? -23.535 -0.036 12.566 1.00 89.06 97 ASP A O 1
ATOM 737 N N . VAL A 1 98 ? -22.830 -2.173 12.560 1.00 81.44 98 VAL A N 1
ATOM 738 C CA . VAL A 1 98 ? -22.269 -2.166 11.201 1.00 81.44 98 VAL A CA 1
ATOM 739 C C . VAL A 1 98 ? -23.380 -2.278 10.160 1.00 81.44 98 VAL A C 1
ATOM 741 O O . VAL A 1 98 ? -23.254 -1.725 9.065 1.00 81.44 98 VAL A O 1
ATOM 744 N N . ASP A 1 99 ? -24.468 -2.977 10.490 1.00 82.50 99 ASP A N 1
ATOM 745 C CA . ASP A 1 99 ? -25.607 -3.174 9.594 1.00 82.50 99 ASP A CA 1
ATOM 746 C C . ASP A 1 99 ? -26.606 -2.001 9.599 1.00 82.50 99 ASP A C 1
ATOM 748 O O . ASP A 1 99 ? -27.457 -1.909 8.709 1.00 82.50 99 ASP A O 1
ATOM 752 N N . GLY A 1 100 ? -26.472 -1.068 10.547 1.00 84.25 100 GLY A N 1
ATOM 753 C CA . GLY A 1 100 ? -27.342 0.096 10.675 1.00 84.25 100 GLY A CA 1
ATOM 754 C C . GLY A 1 100 ? -28.748 -0.265 11.149 1.00 84.25 100 GLY A C 1
ATOM 755 O O . GLY A 1 100 ? -29.686 0.506 10.922 1.00 84.25 100 GLY A O 1
ATOM 756 N N . SER A 1 101 ? -28.918 -1.426 11.785 1.00 84.31 101 SER A N 1
ATOM 757 C CA . SER A 1 101 ? -30.196 -1.898 12.321 1.00 84.31 101 SER A CA 1
ATOM 758 C C . SER A 1 101 ? -30.692 -1.056 13.501 1.00 84.31 101 SER A C 1
ATOM 760 O O . SER A 1 101 ? -31.869 -1.129 13.866 1.00 84.31 101 SER A O 1
ATOM 762 N N . GLY A 1 102 ? -29.828 -0.223 14.096 1.00 82.25 102 GLY A N 1
ATOM 763 C CA . GLY A 1 102 ? -30.151 0.638 15.235 1.00 82.25 102 GLY A CA 1
ATOM 764 C C . GLY A 1 102 ? -30.051 -0.073 16.590 1.00 82.25 102 GLY A C 1
ATOM 765 O O . GLY A 1 102 ? -30.285 0.549 17.641 1.00 82.25 102 GLY A O 1
ATOM 766 N N . GLY A 1 103 ? -29.687 -1.356 16.591 1.00 85.50 103 GLY A N 1
ATOM 767 C CA . GLY A 1 103 ? -29.379 -2.180 17.756 1.00 85.50 103 GLY A CA 1
ATOM 768 C C . GLY A 1 103 ? -27.985 -2.793 17.625 1.00 85.50 103 GLY A C 1
ATOM 769 O O . GLY A 1 103 ? -27.435 -2.833 16.541 1.00 85.50 103 GLY A O 1
ATOM 770 N N . VAL A 1 104 ? -27.405 -3.248 18.738 1.00 87.06 104 VAL A N 1
ATOM 771 C CA . VAL A 1 104 ? -26.200 -4.092 18.690 1.00 87.06 104 VAL A CA 1
ATOM 772 C C . VAL A 1 104 ? -26.651 -5.499 19.008 1.00 87.06 104 VAL A C 1
ATOM 774 O O . VAL A 1 104 ? -27.218 -5.746 20.076 1.00 87.06 104 VAL A O 1
ATOM 777 N N . THR A 1 105 ? -26.436 -6.415 18.080 1.00 88.81 105 THR A N 1
ATOM 778 C CA . THR A 1 105 ? -26.679 -7.833 18.316 1.00 88.81 105 THR A CA 1
ATOM 779 C C . THR A 1 105 ? -25.559 -8.422 19.178 1.00 88.81 105 THR A C 1
ATOM 781 O O . THR A 1 105 ? -24.413 -7.972 19.145 1.00 88.81 105 THR A O 1
ATOM 784 N N . ASN A 1 106 ? -25.852 -9.487 19.934 1.00 88.19 106 ASN A N 1
ATOM 785 C CA . ASN A 1 106 ? -24.820 -10.190 20.715 1.00 88.19 106 ASN A CA 1
ATOM 786 C C . ASN A 1 106 ? -23.655 -10.678 19.835 1.00 88.19 106 ASN A C 1
ATOM 788 O O . ASN A 1 106 ? -22.531 -10.789 20.313 1.00 88.19 106 ASN A O 1
ATOM 792 N N . LYS A 1 107 ? -23.926 -10.956 18.553 1.00 88.38 107 LYS A N 1
ATOM 793 C CA . LYS A 1 107 ? -22.924 -11.391 17.582 1.00 88.38 107 LYS A CA 1
ATOM 794 C C . LYS A 1 107 ? -21.958 -10.261 17.220 1.00 88.38 107 LYS A C 1
ATOM 796 O O . LYS A 1 107 ? -20.755 -10.470 17.300 1.00 88.38 107 LYS A O 1
ATOM 801 N N . GLU A 1 108 ? -22.467 -9.074 16.894 1.00 86.69 108 GLU A N 1
ATOM 802 C CA . GLU A 1 108 ? -21.623 -7.900 16.615 1.00 86.69 108 GLU A CA 1
ATOM 803 C C . GLU A 1 108 ? -20.773 -7.529 17.831 1.00 86.69 108 GLU A C 1
ATOM 805 O O . GLU A 1 108 ? -19.594 -7.207 17.696 1.00 86.69 108 GLU A O 1
ATOM 810 N N . MET A 1 109 ? -21.346 -7.635 19.034 1.00 88.62 109 MET A N 1
ATOM 811 C CA . MET A 1 109 ? -20.618 -7.364 20.269 1.00 88.62 109 MET A CA 1
ATOM 812 C C . MET A 1 109 ? -19.500 -8.385 20.526 1.00 88.62 109 MET A C 1
ATOM 814 O O . MET A 1 109 ? -18.388 -7.982 20.856 1.00 88.62 109 MET A O 1
ATOM 818 N N . ASP A 1 110 ? -19.756 -9.683 20.337 1.00 89.56 110 ASP A N 1
ATOM 819 C CA . ASP A 1 110 ? -18.737 -10.735 20.468 1.00 89.56 110 ASP A CA 1
ATOM 820 C C . ASP A 1 110 ? -17.620 -10.587 19.419 1.00 89.56 110 ASP A C 1
ATOM 822 O O . ASP A 1 110 ? -16.437 -10.694 19.748 1.00 89.56 110 ASP A O 1
ATOM 826 N N . GLU A 1 111 ? -17.968 -10.263 18.171 1.00 87.69 111 GLU A N 1
ATOM 827 C CA . GLU A 1 111 ? -16.994 -9.986 17.109 1.00 87.69 111 GLU A CA 1
ATOM 828 C C . GLU A 1 111 ? -16.127 -8.767 17.450 1.00 87.69 111 GLU A C 1
ATOM 830 O O . GLU A 1 111 ? -14.899 -8.854 17.416 1.00 87.69 111 GLU A O 1
ATOM 835 N N . GLY A 1 112 ? -16.732 -7.654 17.867 1.00 87.75 112 GLY A N 1
ATOM 836 C CA . GLY A 1 112 ? -15.988 -6.456 18.246 1.00 87.75 112 GLY A CA 1
ATOM 837 C C . GLY A 1 112 ? -15.080 -6.657 19.461 1.00 87.75 112 GLY A C 1
ATOM 838 O O . GLY A 1 112 ? -13.940 -6.185 19.460 1.00 87.75 112 GLY A O 1
ATOM 839 N N . VAL A 1 113 ? -15.538 -7.398 20.476 1.00 89.69 113 VAL A N 1
ATOM 840 C CA . VAL A 1 113 ? -14.715 -7.741 21.646 1.00 89.69 113 VAL A CA 1
ATOM 841 C C . VAL A 1 113 ? -13.540 -8.623 21.235 1.00 89.69 113 VAL A C 1
ATOM 843 O O . VAL A 1 113 ? -12.411 -8.315 21.606 1.00 89.69 113 VAL A O 1
ATOM 846 N N . LYS A 1 114 ? -13.756 -9.657 20.411 1.00 89.50 114 LYS A N 1
ATOM 847 C CA . LYS A 1 114 ? -12.669 -10.508 19.897 1.00 89.50 114 LYS A CA 1
ATOM 848 C C . LYS A 1 114 ? -11.606 -9.703 19.153 1.00 89.50 114 LYS A C 1
ATOM 850 O O . LYS A 1 114 ? -10.416 -9.935 19.369 1.00 89.50 114 LYS A O 1
ATOM 855 N N . LEU A 1 115 ? -12.014 -8.732 18.335 1.00 88.25 115 LEU A N 1
ATOM 856 C CA . LEU A 1 115 ? -11.087 -7.835 17.639 1.00 88.25 115 LEU A CA 1
ATOM 857 C C . LEU A 1 115 ? -10.279 -6.979 18.613 1.00 88.25 115 LEU A C 1
ATOM 859 O O . LEU A 1 115 ? -9.054 -6.925 18.518 1.00 88.25 115 LEU A O 1
ATOM 863 N N . LEU A 1 116 ? -10.943 -6.349 19.581 1.00 88.56 116 LEU A N 1
ATOM 864 C CA . LEU A 1 116 ? -10.287 -5.537 20.605 1.00 88.56 116 LEU A CA 1
ATOM 865 C C . LEU A 1 116 ? -9.307 -6.359 21.448 1.00 88.56 116 LEU A C 1
ATOM 867 O O . LEU A 1 116 ? -8.175 -5.925 21.660 1.00 88.56 116 LEU A O 1
ATOM 871 N N . THR A 1 117 ? -9.704 -7.552 21.893 1.00 89.75 117 THR A N 1
ATOM 872 C CA . THR A 1 117 ? -8.834 -8.458 22.652 1.00 89.75 117 THR A CA 1
ATOM 873 C C . THR A 1 117 ? -7.633 -8.894 21.818 1.00 89.75 117 THR A C 1
ATOM 875 O O . THR A 1 117 ? -6.511 -8.853 22.319 1.00 89.75 117 THR A O 1
ATOM 878 N N . GLY A 1 118 ? -7.838 -9.242 20.544 1.00 86.69 118 GLY A N 1
ATOM 879 C CA . GLY A 1 118 ? -6.754 -9.577 19.619 1.00 86.69 118 GLY A CA 1
ATOM 880 C C . GLY A 1 118 ? -5.756 -8.429 19.461 1.00 86.69 118 GLY A C 1
ATOM 881 O O . GLY A 1 118 ? -4.557 -8.622 19.649 1.00 86.69 118 GLY A O 1
ATOM 882 N N . LEU A 1 119 ? -6.244 -7.208 19.221 1.00 87.69 119 LEU A N 1
ATOM 883 C CA . LEU A 1 119 ? -5.403 -6.014 19.082 1.00 87.69 119 LEU A CA 1
ATOM 884 C C . LEU A 1 119 ? -4.635 -5.684 20.368 1.00 87.69 119 LEU A C 1
ATOM 886 O O . LEU A 1 119 ? -3.447 -5.364 20.309 1.00 87.69 119 LEU A O 1
ATOM 890 N N . MET A 1 120 ? -5.285 -5.776 21.531 1.00 89.50 120 MET A N 1
ATOM 891 C CA . MET A 1 120 ? -4.634 -5.544 22.824 1.00 89.50 120 MET A CA 1
ATOM 892 C C . MET A 1 120 ? -3.564 -6.595 23.109 1.00 89.50 120 MET A C 1
ATOM 894 O O . MET A 1 120 ? -2.474 -6.242 23.554 1.00 89.50 120 MET A O 1
ATOM 898 N N . HIS A 1 121 ? -3.835 -7.864 22.802 1.00 89.25 121 HIS A N 1
ATOM 899 C CA . HIS A 1 121 ? -2.871 -8.945 22.970 1.00 89.25 121 HIS A CA 1
ATOM 900 C C . HIS A 1 121 ? -1.668 -8.787 22.027 1.00 89.25 121 HIS A C 1
ATOM 902 O O . HIS A 1 121 ? -0.523 -8.924 22.461 1.00 89.25 121 HIS A O 1
ATOM 908 N N . SER A 1 122 ? -1.893 -8.433 20.759 1.00 87.50 122 SER A N 1
ATOM 909 C CA . SER A 1 122 ? -0.811 -8.155 19.805 1.00 87.50 122 SER A CA 1
ATOM 910 C C . SER A 1 122 ? 0.025 -6.945 20.226 1.00 87.50 122 SER A C 1
ATOM 912 O O . SER A 1 122 ? 1.252 -6.988 20.149 1.00 87.50 122 SER A O 1
ATOM 914 N N . LYS A 1 123 ? -0.618 -5.891 20.749 1.00 90.31 123 LYS A N 1
ATOM 915 C CA . LYS A 1 123 ? 0.066 -4.700 21.269 1.00 90.31 123 LYS A CA 1
ATOM 916 C C . LYS A 1 123 ? 0.879 -5.000 22.530 1.00 90.31 123 LYS A C 1
ATOM 918 O O . LYS A 1 123 ? 2.013 -4.544 22.631 1.00 90.31 123 LYS A O 1
ATOM 923 N N . ALA A 1 124 ? 0.325 -5.761 23.474 1.00 91.00 124 ALA A N 1
ATOM 924 C CA . ALA A 1 124 ? 1.002 -6.129 24.717 1.00 91.00 124 ALA A CA 1
ATOM 925 C C . ALA A 1 124 ? 2.254 -6.980 24.460 1.00 91.00 124 ALA A C 1
ATOM 927 O O . ALA A 1 124 ? 3.278 -6.780 25.107 1.00 91.00 124 ALA A O 1
ATOM 928 N N . ASN A 1 125 ? 2.189 -7.877 23.474 1.00 90.31 125 ASN A N 1
ATOM 929 C CA . ASN A 1 125 ? 3.307 -8.741 23.098 1.00 90.31 125 ASN A CA 1
ATOM 930 C C . ASN A 1 125 ? 4.256 -8.118 22.064 1.00 90.31 125 ASN A C 1
ATOM 932 O O . ASN A 1 125 ? 5.197 -8.784 21.639 1.00 90.31 125 ASN A O 1
ATOM 936 N N . ASN A 1 126 ? 4.018 -6.866 21.648 1.00 88.62 126 ASN A N 1
ATOM 937 C CA . ASN A 1 126 ? 4.769 -6.193 20.585 1.00 88.62 126 ASN A CA 1
ATOM 938 C C . ASN A 1 126 ? 4.939 -7.079 19.333 1.00 88.62 126 ASN A C 1
ATOM 940 O O . ASN A 1 126 ? 6.030 -7.177 18.767 1.00 88.62 126 ASN A O 1
ATOM 944 N N . SER A 1 127 ? 3.866 -7.779 18.951 1.00 86.81 127 SER A N 1
ATOM 945 C CA . SER A 1 127 ? 3.874 -8.656 17.783 1.00 86.81 127 SER A CA 1
ATOM 946 C C . SER A 1 127 ? 4.110 -7.823 16.523 1.00 86.81 127 SER A C 1
ATOM 948 O O . SER A 1 127 ? 3.549 -6.740 16.350 1.00 86.81 127 SER A O 1
ATOM 950 N N . SER A 1 128 ? 4.954 -8.347 15.639 1.00 88.56 128 SER A N 1
ATOM 951 C CA . SER A 1 128 ? 5.238 -7.790 14.318 1.00 88.56 128 SER A CA 1
ATOM 952 C C . SER A 1 128 ? 4.135 -8.050 13.295 1.00 88.56 128 SER A C 1
ATOM 954 O O . SER A 1 128 ? 4.329 -7.741 12.118 1.00 88.56 128 SER A O 1
ATOM 956 N N . ASP A 1 129 ? 3.028 -8.657 13.715 1.00 90.12 129 ASP A N 1
ATOM 957 C CA . ASP A 1 129 ? 2.075 -9.285 12.815 1.00 90.12 129 ASP A CA 1
ATOM 958 C C . ASP A 1 129 ? 0.801 -8.448 12.755 1.00 90.12 129 ASP A C 1
ATOM 960 O O . ASP A 1 129 ? 0.179 -8.117 13.769 1.00 90.12 129 ASP A O 1
ATOM 964 N N . LEU A 1 130 ? 0.408 -8.100 11.535 1.00 90.50 130 LEU A N 1
ATOM 965 C CA . LEU A 1 130 ? -0.800 -7.351 11.247 1.00 90.50 130 LEU A CA 1
ATOM 966 C C . LEU A 1 130 ? -1.870 -8.306 10.730 1.00 90.50 130 LEU A C 1
ATOM 968 O O . LEU A 1 130 ? -1.862 -8.704 9.567 1.00 90.50 130 LEU A O 1
ATOM 972 N N . GLU A 1 131 ? -2.811 -8.665 11.594 1.00 91.94 131 GLU A N 1
ATOM 973 C CA . GLU A 1 131 ? -3.968 -9.461 11.200 1.00 91.94 131 GLU A CA 1
ATOM 974 C C . GLU A 1 131 ? -4.949 -8.608 10.396 1.00 91.94 131 GLU A C 1
ATOM 976 O O . GLU A 1 131 ? -5.372 -7.547 10.851 1.00 91.94 131 GLU A O 1
ATOM 981 N N . TYR A 1 132 ? -5.315 -9.065 9.197 1.00 93.31 132 TYR A N 1
ATOM 982 C CA . TYR A 1 132 ? -6.147 -8.289 8.273 1.00 93.31 132 TYR A CA 1
ATOM 983 C C . TYR A 1 132 ? -7.485 -8.949 7.932 1.00 93.31 132 TYR A C 1
ATOM 985 O O . TYR A 1 132 ? -8.292 -8.355 7.221 1.00 93.31 132 TYR A O 1
ATOM 993 N N . ALA A 1 133 ? -7.770 -10.132 8.482 1.00 90.50 133 ALA A N 1
ATOM 994 C CA . ALA A 1 133 ? -9.014 -10.871 8.246 1.00 90.50 133 ALA A CA 1
ATOM 995 C C . ALA A 1 133 ? -10.293 -10.088 8.608 1.00 90.50 133 ALA A C 1
ATOM 997 O O . ALA A 1 133 ? -11.369 -10.369 8.087 1.00 90.50 133 ALA A O 1
ATOM 998 N N . HIS A 1 134 ? -10.177 -9.095 9.489 1.00 87.06 134 HIS A N 1
ATOM 999 C CA . HIS A 1 134 ? -11.280 -8.245 9.934 1.00 87.06 134 HIS A CA 1
ATOM 1000 C C . HIS A 1 134 ? -11.427 -6.944 9.134 1.00 87.06 134 HIS A C 1
ATOM 1002 O O . HIS A 1 134 ? -12.352 -6.170 9.369 1.00 87.06 134 HIS A O 1
ATOM 1008 N N . MET A 1 135 ? -10.507 -6.672 8.206 1.00 90.12 135 MET A N 1
ATOM 1009 C CA . MET A 1 135 ? -10.575 -5.503 7.331 1.00 90.12 135 MET A CA 1
ATOM 1010 C C . MET A 1 135 ? -11.574 -5.746 6.187 1.00 90.12 135 MET A C 1
ATOM 1012 O O . MET A 1 135 ? -11.876 -6.895 5.874 1.00 90.12 135 MET A O 1
ATOM 1016 N N . PRO A 1 136 ? -12.115 -4.704 5.534 1.00 90.94 136 PRO A N 1
ATOM 1017 C CA . PRO A 1 136 ? -12.991 -4.884 4.377 1.00 90.94 136 PRO A CA 1
ATOM 1018 C C . PRO A 1 136 ? -12.281 -5.629 3.237 1.00 90.94 136 PRO A C 1
ATOM 1020 O O . PRO A 1 136 ? -11.071 -5.488 3.055 1.00 90.94 136 PRO A O 1
ATOM 1023 N N . ALA A 1 137 ? -13.049 -6.372 2.433 1.00 92.31 137 ALA A N 1
ATOM 1024 C CA . ALA A 1 137 ? -12.532 -7.248 1.373 1.00 92.31 137 ALA A CA 1
ATOM 1025 C C . ALA A 1 137 ? -11.534 -6.554 0.427 1.00 92.31 137 ALA A C 1
ATOM 1027 O O . ALA A 1 137 ? -10.503 -7.125 0.097 1.00 92.31 137 ALA A O 1
ATOM 1028 N N . CYS A 1 138 ? -11.771 -5.285 0.082 1.00 92.81 138 CYS A N 1
ATOM 1029 C CA . CYS A 1 138 ? -10.866 -4.515 -0.772 1.00 92.81 138 CYS A CA 1
ATOM 1030 C C . CYS A 1 138 ? -9.449 -4.356 -0.194 1.00 92.81 138 CYS A C 1
ATOM 1032 O O . CYS A 1 138 ? -8.482 -4.320 -0.948 1.00 92.81 138 CYS A O 1
ATOM 1034 N N . ILE A 1 139 ? -9.313 -4.254 1.131 1.00 93.56 139 ILE A N 1
ATOM 1035 C CA . ILE A 1 139 ? -8.011 -4.190 1.802 1.00 93.56 139 ILE A CA 1
ATOM 1036 C C . ILE A 1 139 ? -7.433 -5.596 1.941 1.00 93.56 139 ILE A C 1
ATOM 1038 O O . ILE A 1 139 ? -6.228 -5.770 1.771 1.00 93.56 139 ILE A O 1
ATOM 1042 N N . GLN A 1 140 ? -8.279 -6.596 2.208 1.00 94.88 140 GLN A N 1
ATOM 1043 C CA . GLN A 1 140 ? -7.837 -7.989 2.279 1.00 94.88 140 GLN A CA 1
ATOM 1044 C C . GLN A 1 140 ? -7.200 -8.450 0.969 1.00 94.88 140 GLN A C 1
ATOM 1046 O O . GLN A 1 140 ? -6.180 -9.125 1.013 1.00 94.88 140 GLN A O 1
ATOM 1051 N N . ASP A 1 141 ? -7.757 -8.061 -0.179 1.00 95.00 141 ASP A N 1
ATOM 1052 C CA . ASP A 1 141 ? -7.218 -8.423 -1.493 1.00 95.00 141 ASP A CA 1
ATOM 1053 C C . ASP A 1 141 ? -5.796 -7.881 -1.694 1.00 95.00 141 ASP A C 1
ATOM 1055 O O . ASP A 1 141 ? -4.921 -8.598 -2.172 1.00 95.00 141 ASP A O 1
ATOM 1059 N N . VAL A 1 142 ? -5.543 -6.639 -1.268 1.00 93.94 142 VAL A N 1
ATOM 1060 C CA . VAL A 1 142 ? -4.210 -6.020 -1.341 1.00 93.94 142 VAL A CA 1
ATOM 1061 C C . VAL A 1 142 ? -3.250 -6.660 -0.339 1.00 93.94 142 VAL A C 1
ATOM 1063 O O . VAL A 1 142 ? -2.113 -6.964 -0.683 1.00 93.94 142 VAL A O 1
ATOM 1066 N N . MET A 1 143 ? -3.696 -6.894 0.897 1.00 94.50 143 MET A N 1
ATOM 1067 C CA . MET A 1 143 ? -2.858 -7.514 1.930 1.00 94.50 143 MET A CA 1
ATOM 1068 C C . MET A 1 143 ? -2.513 -8.967 1.598 1.00 94.50 143 MET A C 1
ATOM 1070 O O . MET A 1 143 ? -1.416 -9.411 1.919 1.00 94.50 143 MET A O 1
ATOM 1074 N N . ARG A 1 144 ? -3.389 -9.679 0.883 1.00 94.75 144 ARG A N 1
ATOM 1075 C CA . ARG A 1 144 ? -3.140 -11.043 0.404 1.00 94.75 144 ARG A CA 1
ATOM 1076 C C . ARG A 1 144 ? -2.006 -11.120 -0.622 1.00 94.75 144 ARG A C 1
ATOM 1078 O O . ARG A 1 144 ? -1.388 -12.165 -0.756 1.00 94.75 144 ARG A O 1
ATOM 1085 N N . GLU A 1 145 ? -1.716 -10.038 -1.345 1.00 92.94 145 GLU A N 1
ATOM 1086 C CA . GLU A 1 145 ? -0.541 -9.979 -2.228 1.00 92.94 145 GLU A CA 1
ATOM 1087 C C . GLU A 1 145 ? 0.769 -9.867 -1.429 1.00 92.94 145 GLU A C 1
ATOM 1089 O O . GLU A 1 145 ? 1.838 -10.220 -1.925 1.00 92.94 145 GLU A O 1
ATOM 1094 N N . TRP A 1 146 ? 0.701 -9.355 -0.197 1.00 92.50 146 TRP A N 1
ATOM 1095 C CA . TRP A 1 146 ? 1.862 -9.164 0.676 1.00 92.50 146 TRP A CA 1
ATOM 1096 C C . TRP A 1 146 ? 2.052 -10.309 1.674 1.00 92.50 146 TRP A C 1
ATOM 1098 O O . TRP A 1 146 ? 3.176 -10.536 2.111 1.00 92.50 146 TRP A O 1
ATOM 1108 N N . ASP A 1 147 ? 0.976 -11.018 2.002 1.00 95.31 147 ASP A N 1
ATOM 1109 C CA . ASP A 1 147 ? 0.955 -12.252 2.785 1.00 95.31 147 ASP A CA 1
ATOM 1110 C C . ASP A 1 147 ? 1.431 -13.427 1.915 1.00 95.31 147 ASP A C 1
ATOM 1112 O O . ASP A 1 147 ? 0.672 -14.007 1.133 1.00 95.31 147 ASP A O 1
ATOM 1116 N N . ALA A 1 148 ? 2.725 -13.736 1.997 1.00 92.25 148 ALA A N 1
ATOM 1117 C CA . ALA A 1 148 ? 3.349 -14.730 1.132 1.00 92.25 148 ALA A CA 1
ATOM 1118 C C . ALA A 1 148 ? 3.020 -16.164 1.571 1.00 92.25 148 ALA A C 1
ATOM 1120 O O . ALA A 1 148 ? 3.086 -17.083 0.748 1.00 92.25 148 ALA A O 1
ATOM 1121 N N . ASP A 1 149 ? 2.695 -16.359 2.851 1.00 92.94 149 ASP A N 1
ATOM 1122 C CA . ASP A 1 149 ? 2.373 -17.663 3.427 1.00 92.94 149 ASP A CA 1
ATOM 1123 C C . ASP A 1 149 ? 0.863 -17.963 3.479 1.00 92.94 149 ASP A C 1
ATOM 1125 O O . ASP A 1 149 ? 0.469 -19.121 3.652 1.00 92.94 149 ASP A O 1
ATOM 1129 N N . GLY A 1 150 ? 0.019 -16.958 3.239 1.00 93.38 150 GLY A N 1
ATOM 1130 C CA . GLY A 1 150 ? -1.435 -17.074 3.251 1.00 93.38 150 GLY A CA 1
ATOM 1131 C C . GLY A 1 150 ? -2.007 -17.261 4.656 1.00 93.38 150 GLY A C 1
ATOM 1132 O O . GLY A 1 150 ? -3.088 -17.841 4.800 1.00 93.38 150 GLY A O 1
ATOM 1133 N N . SER A 1 151 ? -1.294 -16.819 5.693 1.00 92.06 151 SER A N 1
ATOM 1134 C CA . SER A 1 151 ? -1.691 -16.978 7.097 1.00 92.06 151 SER A CA 1
ATOM 1135 C C . SER A 1 151 ? -2.884 -16.107 7.507 1.00 92.06 151 SER A C 1
ATOM 1137 O O . SER A 1 151 ? -3.464 -16.319 8.576 1.00 92.06 151 SER A O 1
ATOM 1139 N N . GLY A 1 152 ? -3.272 -15.131 6.681 1.00 92.94 152 GLY A N 1
ATOM 1140 C CA . GLY A 1 152 ? -4.270 -14.116 7.026 1.00 92.94 152 GLY A CA 1
ATOM 1141 C C . GLY A 1 152 ? -3.699 -12.994 7.901 1.00 92.94 152 GLY A C 1
ATOM 1142 O O . GLY A 1 152 ? -4.457 -12.192 8.466 1.00 92.94 152 GLY A O 1
ATOM 1143 N N . LYS A 1 153 ? -2.368 -12.941 8.029 1.00 93.75 153 LYS A N 1
ATOM 1144 C CA . LYS A 1 153 ? -1.609 -11.927 8.766 1.00 93.75 153 LYS A CA 1
ATOM 1145 C C . LYS A 1 153 ? -0.406 -11.513 7.922 1.00 93.75 153 LYS A C 1
ATOM 1147 O O . LYS A 1 153 ? 0.128 -12.321 7.185 1.00 93.75 153 LYS A O 1
ATOM 1152 N N . VAL A 1 154 ? 0.012 -10.254 8.021 1.00 94.75 154 VAL A N 1
AT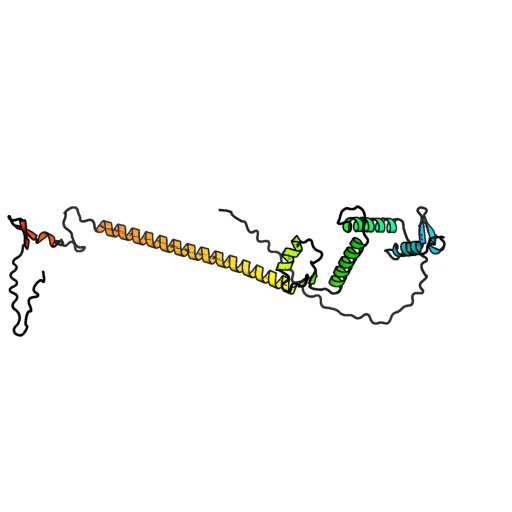OM 1153 C CA . VAL A 1 154 ? 1.245 -9.777 7.374 1.00 94.75 154 VAL A CA 1
ATOM 1154 C C . VAL A 1 154 ? 2.279 -9.498 8.449 1.00 94.75 154 VAL A C 1
ATOM 1156 O O . VAL A 1 154 ? 2.069 -8.646 9.313 1.00 94.75 154 VAL A O 1
ATOM 1159 N N . THR A 1 155 ? 3.401 -10.200 8.397 1.00 94.19 155 THR A N 1
ATOM 1160 C CA . THR A 1 155 ? 4.521 -10.004 9.319 1.00 94.19 155 THR A CA 1
ATOM 1161 C C . THR A 1 155 ? 5.385 -8.810 8.897 1.00 94.19 155 THR A C 1
ATOM 1163 O O . THR A 1 155 ? 5.474 -8.444 7.720 1.00 94.19 155 THR A O 1
ATOM 1166 N N . ALA A 1 156 ? 6.110 -8.203 9.841 1.00 92.81 156 ALA A N 1
ATOM 1167 C CA . ALA A 1 156 ? 7.053 -7.126 9.520 1.00 92.81 156 ALA A CA 1
ATOM 1168 C C . ALA A 1 156 ? 8.144 -7.560 8.519 1.00 92.81 156 ALA A C 1
ATOM 1170 O O . ALA A 1 156 ? 8.647 -6.729 7.761 1.00 92.81 156 ALA A O 1
ATOM 1171 N N . GLY A 1 157 ? 8.506 -8.848 8.503 1.00 92.56 157 GLY A N 1
ATOM 1172 C CA . GLY A 1 157 ? 9.463 -9.411 7.550 1.00 92.56 157 GLY A CA 1
ATOM 1173 C C . GLY A 1 157 ? 8.937 -9.396 6.116 1.00 92.56 157 GLY A C 1
ATOM 1174 O O . GLY A 1 157 ? 9.643 -8.949 5.212 1.00 92.56 157 GLY A O 1
ATOM 1175 N N . GLU A 1 158 ? 7.686 -9.807 5.915 1.00 93.94 158 GLU A N 1
ATOM 1176 C CA . GLU A 1 158 ? 7.015 -9.765 4.611 1.00 93.94 158 GLU A CA 1
ATOM 1177 C C . GLU A 1 158 ? 6.832 -8.330 4.125 1.00 93.94 158 GLU A C 1
ATOM 1179 O O . GLU A 1 158 ? 7.168 -8.005 2.985 1.00 93.94 158 GLU A O 1
ATOM 1184 N N . LEU A 1 159 ? 6.423 -7.432 5.023 1.00 91.88 159 LEU A N 1
ATOM 1185 C CA . LEU A 1 159 ? 6.295 -6.013 4.710 1.00 91.88 159 LEU A CA 1
ATOM 1186 C C . LEU A 1 159 ? 7.647 -5.391 4.319 1.00 91.88 159 LEU A C 1
ATOM 1188 O O . LEU A 1 159 ? 7.738 -4.607 3.371 1.00 91.88 159 LEU A O 1
ATOM 1192 N N . ALA A 1 160 ? 8.725 -5.761 5.018 1.00 92.81 160 ALA A N 1
ATOM 1193 C CA . ALA A 1 160 ? 10.076 -5.319 4.694 1.00 92.81 160 ALA A CA 1
ATOM 1194 C C . ALA A 1 160 ? 10.561 -5.887 3.352 1.00 92.81 160 ALA A C 1
ATOM 1196 O O . ALA A 1 160 ? 11.184 -5.158 2.575 1.00 92.81 160 ALA A O 1
ATOM 1197 N N . ALA A 1 161 ? 10.260 -7.151 3.050 1.00 92.38 161 ALA A N 1
ATOM 1198 C CA . ALA A 1 161 ? 10.579 -7.773 1.769 1.00 92.38 161 ALA A CA 1
ATOM 1199 C C . ALA A 1 161 ? 9.831 -7.086 0.615 1.00 92.38 161 ALA A C 1
ATOM 1201 O O . ALA A 1 161 ? 10.456 -6.710 -0.381 1.00 92.38 161 ALA A O 1
ATOM 1202 N N . ALA A 1 162 ? 8.532 -6.820 0.780 1.00 90.62 162 ALA A N 1
ATOM 1203 C CA . ALA A 1 162 ? 7.722 -6.072 -0.179 1.00 90.62 162 ALA A CA 1
ATOM 1204 C C . ALA A 1 162 ? 8.269 -4.649 -0.395 1.00 90.62 162 ALA A C 1
ATOM 1206 O O . ALA A 1 162 ? 8.454 -4.206 -1.533 1.00 90.62 162 ALA A O 1
ATOM 1207 N N . ALA A 1 163 ? 8.636 -3.947 0.682 1.00 91.88 163 ALA A N 1
ATOM 1208 C CA . ALA A 1 163 ? 9.245 -2.621 0.595 1.00 91.88 163 ALA A CA 1
ATOM 1209 C C . ALA A 1 163 ? 10.600 -2.644 -0.135 1.00 91.88 163 ALA A C 1
ATOM 1211 O O . ALA A 1 163 ? 10.898 -1.752 -0.938 1.00 91.88 163 ALA A O 1
ATOM 1212 N N . GLN A 1 164 ? 11.428 -3.666 0.102 1.00 92.75 164 GLN A N 1
ATOM 1213 C CA . GLN A 1 164 ? 12.696 -3.845 -0.608 1.00 92.75 164 GLN A CA 1
ATOM 1214 C C . GLN A 1 164 ? 12.482 -4.152 -2.094 1.00 92.75 164 GLN A C 1
ATOM 1216 O O . GLN A 1 164 ? 13.164 -3.558 -2.935 1.00 92.75 164 GLN A O 1
ATOM 1221 N N . ALA A 1 165 ? 11.516 -5.009 -2.430 1.00 90.75 165 ALA A N 1
ATOM 1222 C CA . ALA A 1 165 ? 11.136 -5.298 -3.809 1.00 90.75 165 ALA A CA 1
ATOM 1223 C C . ALA A 1 165 ? 10.666 -4.025 -4.530 1.00 90.75 165 ALA A C 1
ATOM 1225 O O . ALA A 1 165 ? 11.145 -3.712 -5.622 1.00 90.75 165 ALA A O 1
ATOM 1226 N N . PHE A 1 166 ? 9.833 -3.211 -3.879 1.00 89.31 166 PHE A N 1
ATOM 1227 C CA . PHE A 1 166 ? 9.382 -1.935 -4.431 1.00 89.31 166 PHE A CA 1
ATOM 1228 C C . PHE A 1 166 ? 10.537 -0.944 -4.637 1.00 89.31 166 PHE A C 1
ATOM 1230 O O . PHE A 1 166 ? 10.643 -0.295 -5.682 1.00 89.31 166 PHE A O 1
ATOM 1237 N N . LYS A 1 167 ? 11.469 -0.866 -3.678 1.00 92.44 167 LYS A N 1
ATOM 1238 C CA . LYS A 1 167 ? 12.678 -0.038 -3.798 1.00 92.44 167 LYS A CA 1
ATOM 1239 C C . LYS A 1 167 ? 13.573 -0.505 -4.949 1.00 92.44 167 LYS A C 1
ATOM 1241 O O . LYS A 1 167 ? 14.143 0.331 -5.654 1.00 92.44 167 LYS A O 1
ATOM 1246 N N . LYS A 1 168 ? 13.678 -1.819 -5.170 1.00 92.62 168 LYS A N 1
ATOM 1247 C CA . LYS A 1 168 ? 14.414 -2.403 -6.297 1.00 92.62 168 LYS A CA 1
ATOM 1248 C C . LYS A 1 168 ? 13.780 -2.007 -7.632 1.00 92.62 168 LYS A C 1
ATOM 1250 O O . LYS A 1 168 ? 14.488 -1.462 -8.476 1.00 92.62 168 LYS A O 1
ATOM 1255 N N . ILE A 1 169 ? 12.459 -2.133 -7.770 1.00 90.44 169 ILE A N 1
ATOM 1256 C CA . ILE A 1 169 ? 11.718 -1.722 -8.976 1.00 90.44 169 ILE A CA 1
ATOM 1257 C C . ILE A 1 169 ? 11.903 -0.221 -9.260 1.00 90.44 169 ILE A C 1
ATOM 1259 O O . ILE A 1 169 ? 12.152 0.176 -10.400 1.00 90.44 169 ILE A O 1
ATOM 1263 N N . GLN A 1 170 ? 11.858 0.639 -8.236 1.00 89.94 170 GLN A N 1
ATOM 1264 C CA . GLN A 1 170 ? 12.102 2.075 -8.423 1.00 89.94 170 GLN A CA 1
ATOM 1265 C C . GLN A 1 170 ? 13.529 2.387 -8.892 1.00 89.94 170 GLN A C 1
ATOM 1267 O O . GLN A 1 170 ? 13.731 3.261 -9.744 1.00 89.94 170 GLN A O 1
ATOM 1272 N N . ASN A 1 171 ? 14.527 1.696 -8.339 1.00 88.50 171 ASN A N 1
ATOM 1273 C CA . ASN A 1 171 ? 15.923 1.880 -8.727 1.00 88.50 171 ASN A CA 1
ATOM 1274 C C . ASN A 1 171 ? 16.179 1.383 -10.154 1.00 88.50 171 ASN A C 1
ATOM 1276 O O . ASN A 1 171 ? 16.844 2.074 -10.931 1.00 88.50 171 ASN A O 1
ATOM 1280 N N . GLU A 1 172 ? 15.595 0.246 -10.528 1.00 89.50 172 GLU A N 1
ATOM 1281 C CA . GLU A 1 172 ? 15.641 -0.283 -11.891 1.00 89.50 172 GLU A CA 1
ATOM 1282 C C . GLU A 1 172 ? 14.958 0.668 -12.879 1.00 89.50 172 GLU A C 1
ATOM 1284 O O . GLU A 1 172 ? 15.537 0.986 -13.917 1.00 89.50 172 GLU A O 1
ATOM 1289 N N . GLY A 1 173 ? 13.812 1.253 -12.519 1.00 86.50 173 GLY A N 1
ATOM 1290 C CA . GLY A 1 173 ? 13.146 2.270 -13.337 1.00 86.50 173 GLY A CA 1
ATOM 1291 C C . GLY A 1 173 ? 14.020 3.506 -13.598 1.00 86.50 173 GLY A C 1
ATOM 1292 O O . GLY A 1 173 ? 14.014 4.061 -14.701 1.00 86.50 173 GLY A O 1
ATOM 1293 N N . ARG A 1 174 ? 14.834 3.932 -12.620 1.00 87.38 174 ARG A N 1
ATOM 1294 C CA . ARG A 1 174 ? 15.810 5.023 -12.816 1.00 87.38 174 ARG A CA 1
ATOM 1295 C C . ARG A 1 174 ? 16.962 4.607 -13.730 1.00 87.38 174 ARG A C 1
ATOM 1297 O O . ARG A 1 174 ? 17.400 5.428 -14.536 1.00 87.38 174 ARG A O 1
ATOM 1304 N N . MET A 1 175 ? 17.447 3.369 -13.629 1.00 88.69 175 MET A N 1
ATOM 1305 C CA . MET A 1 175 ? 18.481 2.859 -14.536 1.00 88.69 175 MET A CA 1
ATOM 1306 C C . MET A 1 175 ? 17.956 2.713 -15.966 1.00 88.69 175 MET A C 1
ATOM 1308 O O . MET A 1 175 ? 18.606 3.200 -16.888 1.00 88.69 175 MET A O 1
ATOM 1312 N N . MET A 1 176 ? 16.753 2.165 -16.160 1.00 92.62 176 MET A N 1
ATOM 1313 C CA . MET A 1 176 ? 16.127 2.037 -17.481 1.00 92.62 176 MET A CA 1
ATOM 1314 C C . MET A 1 176 ? 15.989 3.391 -18.184 1.00 92.62 176 MET A C 1
ATOM 1316 O O . MET A 1 176 ? 16.304 3.505 -19.365 1.00 92.62 176 MET A O 1
ATOM 1320 N N . ARG A 1 177 ? 15.621 4.458 -17.460 1.00 92.88 177 ARG A N 1
ATOM 1321 C CA . ARG A 1 177 ? 15.576 5.817 -18.033 1.00 92.88 177 ARG A CA 1
ATOM 1322 C C . ARG A 1 177 ? 16.944 6.304 -18.519 1.00 92.88 177 ARG A C 1
ATOM 1324 O O . ARG A 1 177 ? 17.017 6.930 -19.573 1.00 92.88 177 ARG A O 1
ATOM 1331 N N . LYS A 1 178 ? 18.024 6.011 -17.784 1.00 93.81 178 LYS A N 1
ATOM 1332 C CA . LYS A 1 178 ? 19.393 6.357 -18.209 1.00 93.81 178 LYS A CA 1
ATOM 1333 C C . LYS A 1 178 ? 19.808 5.572 -19.450 1.00 93.81 178 LYS A C 1
ATOM 1335 O O . LYS A 1 178 ? 20.391 6.158 -20.354 1.00 93.81 178 LYS A O 1
ATOM 1340 N N . VAL A 1 179 ? 19.470 4.284 -19.510 1.00 95.31 179 VAL A N 1
ATOM 1341 C CA . VAL A 1 179 ? 19.745 3.422 -20.670 1.00 95.31 179 VAL A CA 1
ATOM 1342 C C . VAL A 1 179 ? 19.024 3.941 -21.914 1.00 95.31 179 VAL A C 1
ATOM 1344 O O . VAL A 1 179 ? 19.651 4.094 -22.957 1.00 95.31 179 VAL A O 1
ATOM 1347 N N . ILE A 1 180 ? 17.741 4.293 -21.795 1.00 95.94 180 ILE A N 1
ATOM 1348 C CA . ILE A 1 180 ? 16.958 4.861 -22.904 1.00 95.94 180 ILE A CA 1
ATOM 1349 C C . ILE A 1 180 ? 17.572 6.181 -23.394 1.00 95.94 180 ILE A C 1
ATOM 1351 O O . ILE A 1 180 ? 17.691 6.391 -24.600 1.00 95.94 180 ILE A O 1
ATOM 1355 N N . LEU A 1 181 ? 18.006 7.057 -22.482 1.00 96.12 181 LEU A N 1
ATOM 1356 C CA . LEU A 1 181 ? 18.633 8.332 -22.846 1.00 96.12 181 LEU A CA 1
ATOM 1357 C C . LEU A 1 181 ? 19.993 8.121 -23.528 1.00 96.12 181 LEU A C 1
ATOM 1359 O O . LEU A 1 181 ? 20.265 8.742 -24.554 1.00 96.12 181 LEU A O 1
ATOM 1363 N N . ALA A 1 182 ? 20.819 7.212 -23.007 1.00 96.94 182 ALA A N 1
ATOM 1364 C CA . ALA A 1 182 ? 22.103 6.861 -23.609 1.00 96.94 182 ALA A CA 1
ATOM 1365 C C . ALA A 1 182 ? 21.925 6.286 -25.023 1.00 96.94 182 ALA A C 1
ATOM 1367 O O . ALA A 1 182 ? 22.582 6.741 -25.958 1.00 96.94 182 ALA A O 1
ATOM 1368 N N . LEU A 1 183 ? 20.988 5.352 -25.205 1.00 96.69 183 LEU A N 1
ATOM 1369 C CA . LEU A 1 183 ? 20.687 4.764 -26.511 1.00 96.69 183 LEU A CA 1
ATOM 1370 C C . LEU A 1 183 ? 20.155 5.815 -27.497 1.00 96.69 183 LEU A C 1
ATOM 1372 O O . LEU A 1 183 ? 20.583 5.855 -28.648 1.00 96.69 183 LEU A O 1
ATOM 1376 N N . SER A 1 184 ? 19.292 6.723 -27.034 1.00 97.69 184 SER A N 1
ATOM 1377 C CA . SER A 1 184 ? 18.818 7.847 -27.848 1.00 97.69 184 SER A CA 1
ATOM 1378 C C . SER A 1 184 ? 19.958 8.762 -28.304 1.00 97.69 184 SER A C 1
ATOM 1380 O O . SER A 1 184 ? 19.932 9.239 -29.436 1.00 97.69 184 SER A O 1
ATOM 1382 N N . MET A 1 185 ? 20.956 9.011 -27.455 1.00 98.06 185 MET A N 1
ATOM 1383 C CA . MET A 1 185 ? 22.108 9.849 -27.800 1.00 98.06 185 MET A CA 1
ATOM 1384 C C . MET A 1 185 ? 22.985 9.185 -28.872 1.00 98.06 185 MET A C 1
ATOM 1386 O O . MET A 1 185 ? 23.375 9.844 -29.834 1.00 98.06 185 MET A O 1
ATOM 1390 N N . VAL A 1 186 ? 23.210 7.871 -28.772 1.00 98.25 186 VAL A N 1
ATOM 1391 C CA . VAL A 1 186 ? 23.946 7.096 -29.787 1.00 98.25 186 VAL A CA 1
ATOM 1392 C C . VAL A 1 186 ? 23.241 7.141 -31.144 1.00 98.25 186 VAL A C 1
ATOM 1394 O O . VAL A 1 186 ? 23.893 7.353 -32.164 1.00 98.25 186 VAL A O 1
ATOM 1397 N N . ILE A 1 187 ? 21.911 7.000 -31.169 1.00 98.06 187 ILE A N 1
ATOM 1398 C CA . ILE A 1 187 ? 21.131 7.102 -32.411 1.00 98.06 187 ILE A CA 1
ATOM 1399 C C . ILE A 1 187 ? 21.295 8.491 -33.043 1.00 98.06 187 ILE A C 1
ATOM 1401 O O . ILE A 1 187 ? 21.532 8.588 -34.245 1.00 98.06 187 ILE A O 1
ATOM 1405 N N . LEU A 1 188 ? 21.229 9.566 -32.250 1.00 97.94 188 LEU A N 1
ATOM 1406 C CA . LEU A 1 188 ? 21.442 10.928 -32.755 1.00 97.94 188 LEU A CA 1
ATOM 1407 C C . LEU A 1 188 ? 22.856 11.129 -33.315 1.00 97.94 188 LEU A C 1
ATOM 1409 O O . LEU A 1 188 ? 23.012 11.773 -34.351 1.00 97.94 188 LEU A O 1
ATOM 1413 N N . LEU A 1 189 ? 23.872 10.551 -32.672 1.00 97.81 189 LEU A N 1
ATOM 1414 C CA . LEU A 1 189 ? 25.254 10.598 -33.149 1.00 97.81 189 LEU A CA 1
ATOM 1415 C C . LEU A 1 189 ? 25.412 9.860 -34.485 1.00 97.81 189 LEU A C 1
ATOM 1417 O O . LEU A 1 189 ? 26.034 10.393 -35.402 1.00 97.81 189 LEU A O 1
ATOM 1421 N N . LEU A 1 190 ? 24.815 8.672 -34.627 1.00 97.62 190 LEU A N 1
ATOM 1422 C CA . LEU A 1 190 ? 24.817 7.922 -35.888 1.00 97.62 190 LEU A CA 1
ATOM 1423 C C . LEU A 1 190 ? 24.107 8.694 -37.008 1.00 97.62 190 LEU A C 1
ATOM 1425 O O . LEU A 1 190 ? 24.630 8.764 -38.119 1.00 97.62 190 LEU A O 1
ATOM 1429 N N . LEU A 1 191 ? 22.963 9.323 -36.717 1.00 97.38 191 LEU A N 1
ATOM 1430 C CA . LEU A 1 191 ? 22.260 10.170 -37.684 1.00 97.38 191 LEU A CA 1
ATOM 1431 C C . LEU A 1 191 ? 23.119 11.366 -38.110 1.00 97.38 191 LEU A C 1
ATOM 1433 O O . LEU A 1 191 ? 23.271 11.606 -39.306 1.00 97.38 191 LEU A O 1
ATOM 1437 N N . ALA A 1 192 ? 23.736 12.075 -37.161 1.00 97.56 192 ALA A N 1
ATOM 1438 C CA . ALA A 1 192 ? 24.649 13.177 -37.461 1.00 97.56 192 ALA A CA 1
ATOM 1439 C C . ALA A 1 192 ? 25.849 12.717 -38.310 1.00 97.56 192 ALA A C 1
ATOM 1441 O O . ALA A 1 192 ? 26.227 13.403 -39.259 1.00 97.56 192 ALA A O 1
ATOM 1442 N N . GLY A 1 193 ? 26.404 11.534 -38.023 1.00 97.62 193 GLY A N 1
ATOM 1443 C CA . GLY A 1 193 ? 27.470 10.923 -38.818 1.00 97.62 193 GLY A CA 1
ATOM 1444 C C . GLY A 1 193 ? 27.045 10.631 -40.260 1.00 97.62 193 GLY A C 1
ATOM 1445 O O . GLY A 1 193 ? 27.782 10.953 -41.191 1.00 97.62 193 GLY A O 1
ATOM 1446 N N . MET A 1 194 ? 25.834 10.103 -40.467 1.00 96.50 194 MET A N 1
ATOM 1447 C CA . MET A 1 194 ? 25.281 9.891 -41.812 1.00 96.50 194 MET A CA 1
ATOM 1448 C C . MET A 1 194 ? 25.108 11.211 -42.579 1.00 96.50 194 MET A C 1
ATOM 1450 O O . MET A 1 194 ? 25.436 11.276 -43.766 1.00 96.50 194 MET A O 1
ATOM 1454 N N . PHE A 1 195 ? 24.657 12.283 -41.916 1.00 96.81 195 PHE A N 1
ATOM 1455 C CA . PHE A 1 195 ? 24.565 13.613 -42.531 1.00 96.81 195 PHE A CA 1
ATOM 1456 C C . PHE A 1 195 ? 25.938 14.185 -42.898 1.00 96.81 195 PHE A C 1
ATOM 1458 O O . PHE A 1 195 ? 26.100 14.696 -44.004 1.00 96.81 195 PHE A O 1
ATOM 1465 N N . ALA A 1 196 ? 26.933 14.071 -42.013 1.00 97.19 196 ALA A N 1
ATOM 1466 C CA . ALA A 1 196 ? 28.283 14.568 -42.271 1.00 97.19 196 ALA A CA 1
ATOM 1467 C C . ALA A 1 196 ? 28.935 13.860 -43.469 1.00 97.19 196 ALA A C 1
ATOM 1469 O O . ALA A 1 196 ? 29.471 14.517 -44.361 1.00 97.19 196 ALA A O 1
ATOM 1470 N N . LEU A 1 197 ? 28.832 12.528 -43.531 1.00 95.81 197 LEU A N 1
ATOM 1471 C CA . LEU A 1 197 ? 29.338 11.754 -44.667 1.00 95.81 197 LEU A CA 1
ATOM 1472 C C . LEU A 1 197 ? 28.614 12.119 -45.969 1.00 95.81 197 LEU A C 1
ATOM 1474 O O . LEU A 1 197 ? 29.261 12.285 -47.001 1.00 95.81 197 LEU A O 1
ATOM 1478 N N . SER A 1 198 ? 27.292 12.307 -45.916 1.00 96.62 198 SER A N 1
ATOM 1479 C CA . SER A 1 198 ? 26.507 12.735 -47.081 1.00 96.62 198 SER A CA 1
ATOM 1480 C C . SER A 1 198 ? 26.922 14.125 -47.574 1.00 96.62 198 SER A C 1
ATOM 1482 O O . SER A 1 198 ? 27.006 14.343 -48.779 1.00 96.62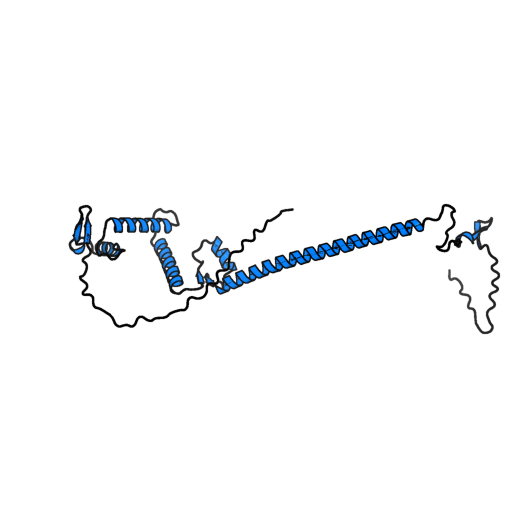 198 SER A O 1
ATOM 1484 N N . TYR A 1 199 ? 27.223 15.055 -46.663 1.00 96.31 199 TYR A N 1
ATOM 1485 C CA . TYR A 1 199 ? 27.687 16.399 -47.010 1.00 96.31 199 TYR A CA 1
ATOM 1486 C C . TYR A 1 199 ? 29.044 16.366 -47.729 1.00 96.31 199 TYR A C 1
ATOM 1488 O O . TYR A 1 199 ? 29.184 16.940 -48.807 1.00 96.31 199 TYR A O 1
ATOM 1496 N N . ILE A 1 200 ? 30.016 15.625 -47.185 1.00 95.75 200 ILE A N 1
ATOM 1497 C CA . ILE A 1 200 ? 31.344 15.472 -47.803 1.00 95.75 200 ILE A CA 1
ATOM 1498 C C . ILE A 1 200 ? 31.228 14.806 -49.181 1.00 95.75 200 ILE A C 1
ATOM 1500 O O . ILE A 1 200 ? 31.883 15.230 -50.131 1.00 95.75 200 ILE A O 1
ATOM 1504 N N . ALA A 1 201 ? 30.368 13.793 -49.320 1.00 94.75 201 ALA A N 1
ATOM 1505 C CA . ALA A 1 201 ? 30.133 13.134 -50.601 1.00 94.75 201 ALA A CA 1
ATOM 1506 C C . ALA A 1 201 ? 29.553 14.088 -51.660 1.00 94.75 201 ALA A C 1
ATOM 1508 O O . ALA A 1 201 ? 29.910 13.977 -52.830 1.00 94.75 201 ALA A O 1
ATOM 1509 N N . VAL A 1 202 ? 28.694 15.039 -51.271 1.00 93.62 202 VAL A N 1
ATOM 1510 C CA . VAL A 1 202 ? 28.159 16.062 -52.188 1.00 93.62 202 VAL A CA 1
ATOM 1511 C C . VAL A 1 202 ? 29.249 17.021 -52.655 1.00 93.62 202 VAL A C 1
ATOM 1513 O O . VAL A 1 202 ? 29.284 17.349 -53.842 1.00 93.62 202 VAL A O 1
ATOM 1516 N N . ASP A 1 203 ? 30.136 17.456 -51.761 1.00 90.06 203 ASP A N 1
ATOM 1517 C CA . ASP A 1 203 ? 31.247 18.329 -52.147 1.00 90.06 203 ASP A CA 1
ATOM 1518 C C . ASP A 1 203 ? 32.226 17.594 -53.075 1.00 90.06 203 ASP A C 1
ATOM 1520 O O . ASP A 1 203 ? 32.585 18.130 -54.121 1.00 90.06 203 ASP A O 1
ATOM 1524 N N . LEU A 1 204 ? 32.539 16.322 -52.804 1.00 87.94 204 LEU A N 1
ATOM 1525 C CA . LEU A 1 204 ? 33.325 15.495 -53.729 1.00 87.94 204 LEU A CA 1
ATOM 1526 C C . LEU A 1 204 ? 32.611 15.273 -55.072 1.00 87.94 204 LEU A C 1
ATOM 1528 O O . LEU A 1 204 ? 33.245 15.309 -56.122 1.00 87.94 204 LEU A O 1
ATOM 1532 N N . ALA A 1 205 ? 31.290 15.082 -55.072 1.00 86.81 205 ALA A N 1
ATOM 1533 C CA . ALA A 1 205 ? 30.522 14.895 -56.301 1.00 86.81 205 ALA A CA 1
ATOM 1534 C C . ALA A 1 205 ? 30.446 16.170 -57.160 1.00 86.81 205 ALA A C 1
ATOM 1536 O O . ALA A 1 205 ? 30.315 16.071 -58.382 1.00 86.81 205 ALA A O 1
ATOM 1537 N N . LYS A 1 206 ? 30.527 17.365 -56.556 1.00 82.94 206 LYS A N 1
ATOM 1538 C CA . LYS A 1 206 ? 30.603 18.628 -57.307 1.00 82.94 206 LYS A CA 1
ATOM 1539 C C . LYS A 1 206 ? 31.907 18.743 -58.088 1.00 82.94 206 LYS A C 1
ATOM 1541 O O . LYS A 1 206 ? 31.849 19.124 -59.253 1.00 82.94 206 LYS A O 1
ATOM 1546 N N . GLU A 1 207 ? 33.026 18.343 -57.491 1.00 74.62 207 GLU A N 1
ATOM 1547 C CA . GLU A 1 207 ? 34.339 18.326 -58.155 1.00 74.62 207 GLU A CA 1
ATOM 1548 C C . GLU A 1 207 ? 34.415 17.291 -59.296 1.00 74.62 207 GLU A C 1
ATOM 1550 O O . GLU A 1 207 ? 35.264 17.385 -60.175 1.00 74.62 207 GLU A O 1
ATOM 1555 N N . MET A 1 208 ? 33.491 16.322 -59.347 1.00 68.62 208 MET A N 1
ATOM 1556 C CA . MET A 1 208 ? 33.420 15.331 -60.431 1.00 68.62 208 MET A CA 1
ATOM 1557 C C . MET A 1 208 ? 32.610 15.782 -61.658 1.00 68.62 208 MET A C 1
ATOM 1559 O O . MET A 1 208 ? 32.520 15.037 -62.639 1.00 68.62 208 MET A O 1
ATOM 1563 N N . ARG A 1 209 ? 32.000 16.976 -61.655 1.00 60.44 209 ARG A N 1
ATOM 1564 C CA . ARG A 1 209 ? 31.343 17.511 -62.859 1.00 60.44 209 ARG A CA 1
ATOM 1565 C C . ARG A 1 209 ? 32.403 18.071 -63.802 1.00 60.44 209 ARG A C 1
ATOM 1567 O O . ARG A 1 209 ? 32.951 19.136 -63.549 1.00 60.44 209 ARG A O 1
ATOM 1574 N N . GLY A 1 210 ? 32.659 17.347 -64.893 1.00 59.34 210 GLY A N 1
ATOM 1575 C CA . GLY A 1 210 ? 33.584 17.763 -65.944 1.00 59.34 210 GLY A CA 1
ATOM 1576 C C . GLY A 1 210 ? 33.326 19.202 -66.390 1.00 59.34 210 GLY A C 1
ATOM 1577 O O . GLY A 1 210 ? 32.201 19.559 -66.750 1.00 59.34 210 GLY A O 1
ATOM 1578 N N . THR A 1 211 ? 34.379 20.018 -66.333 1.00 53.47 211 THR A N 1
ATOM 1579 C CA . THR A 1 211 ? 34.480 21.340 -66.963 1.00 53.47 211 THR A CA 1
ATOM 1580 C C . THR A 1 211 ? 33.860 21.279 -68.358 1.00 53.47 211 THR A C 1
ATOM 1582 O O . THR A 1 211 ? 34.073 20.296 -69.050 1.00 53.47 211 THR A O 1
ATOM 1585 N N . GLY A 1 212 ? 33.082 22.288 -68.764 1.00 61.62 212 GLY A N 1
ATOM 1586 C CA . GLY A 1 212 ? 32.176 22.276 -69.931 1.00 61.62 212 GLY A CA 1
ATOM 1587 C C . GLY A 1 212 ? 32.742 21.903 -71.316 1.00 61.62 212 GLY A C 1
ATOM 1588 O O . GLY A 1 212 ? 31.983 21.905 -72.281 1.00 61.62 212 GLY A O 1
ATOM 1589 N N . ASP A 1 213 ? 34.017 21.539 -71.423 1.00 59.28 213 ASP A N 1
ATOM 1590 C CA . ASP A 1 213 ? 34.560 20.749 -72.523 1.00 59.28 213 ASP A CA 1
ATOM 1591 C C . ASP A 1 213 ? 34.325 19.271 -72.214 1.00 59.28 213 ASP A C 1
ATOM 1593 O O . ASP A 1 213 ? 34.928 18.758 -71.280 1.00 59.28 213 ASP A O 1
ATOM 1597 N N . ALA A 1 214 ? 33.469 18.589 -72.984 1.00 66.31 214 ALA A N 1
ATOM 1598 C CA . ALA A 1 214 ? 33.029 17.188 -72.843 1.00 66.31 214 ALA A CA 1
ATOM 1599 C C . ALA A 1 214 ? 34.158 16.120 -72.876 1.00 66.31 214 ALA A C 1
ATOM 1601 O O . ALA A 1 214 ? 34.109 15.139 -73.615 1.00 66.31 214 ALA A O 1
ATOM 1602 N N . THR A 1 215 ? 35.195 16.306 -72.073 1.00 65.69 215 THR A N 1
ATOM 1603 C CA . THR A 1 215 ? 36.421 15.535 -71.979 1.00 65.69 215 THR A CA 1
ATOM 1604 C C . THR A 1 215 ? 36.624 15.195 -70.509 1.00 65.69 215 THR A C 1
ATOM 1606 O O . THR A 1 215 ? 36.682 16.065 -69.643 1.00 65.69 215 THR A O 1
ATOM 1609 N N . MET A 1 216 ? 36.656 13.902 -70.205 1.00 65.50 216 MET A N 1
ATOM 1610 C CA . MET A 1 216 ? 36.847 13.419 -68.843 1.00 65.50 216 MET A CA 1
ATOM 1611 C C . MET A 1 216 ? 38.326 13.611 -68.490 1.00 65.50 216 MET A C 1
ATOM 1613 O O . MET A 1 216 ? 39.190 13.033 -69.143 1.00 65.50 216 MET A O 1
ATOM 1617 N N . GLN A 1 217 ? 38.644 14.461 -67.518 1.00 70.62 217 GLN A N 1
ATOM 1618 C CA . GLN A 1 217 ? 40.021 14.689 -67.067 1.00 70.62 217 GLN A CA 1
ATOM 1619 C C . GLN A 1 217 ? 40.235 13.980 -65.729 1.00 70.62 217 GLN A C 1
ATOM 1621 O O . GLN A 1 217 ? 39.334 13.952 -64.894 1.00 70.62 217 GLN A O 1
ATOM 1626 N N . ASN A 1 218 ? 41.402 13.365 -65.537 1.00 70.62 218 ASN A N 1
ATOM 1627 C CA . ASN A 1 218 ? 41.787 12.836 -64.228 1.00 70.62 218 ASN A CA 1
ATOM 1628 C C . ASN A 1 218 ? 42.162 13.996 -63.287 1.00 70.62 218 ASN A C 1
ATOM 1630 O O . ASN A 1 218 ? 42.426 15.104 -63.750 1.00 70.62 218 ASN A O 1
ATOM 1634 N N . ASN A 1 219 ? 42.277 13.725 -61.986 1.00 69.56 219 ASN A N 1
ATOM 1635 C CA . ASN A 1 219 ? 42.699 14.704 -60.973 1.00 69.56 219 ASN A CA 1
ATOM 1636 C C . ASN A 1 219 ? 44.070 15.355 -61.266 1.00 69.56 219 ASN A C 1
ATOM 1638 O O . ASN A 1 219 ? 44.369 16.419 -60.736 1.00 69.56 219 ASN A O 1
ATOM 1642 N N . ASP A 1 220 ? 44.877 14.753 -62.145 1.00 74.62 220 ASP A N 1
ATOM 1643 C CA . ASP A 1 220 ? 46.165 15.283 -62.609 1.00 74.62 220 ASP A CA 1
ATOM 1644 C C . ASP A 1 220 ? 46.044 16.266 -63.798 1.00 74.62 220 ASP A C 1
ATOM 1646 O O . ASP A 1 220 ? 47.049 16.664 -64.383 1.00 74.62 220 ASP A O 1
ATOM 1650 N N . GLY A 1 221 ? 44.824 16.615 -64.227 1.00 67.69 221 GLY A N 1
ATOM 1651 C CA . GLY A 1 221 ? 44.569 17.487 -65.384 1.00 67.69 221 GLY A CA 1
ATOM 1652 C C . GLY A 1 221 ? 44.830 16.831 -66.747 1.00 67.69 221 GLY A C 1
ATOM 1653 O O . GLY A 1 221 ? 44.759 17.484 -67.787 1.00 67.69 221 GLY A O 1
ATOM 1654 N N . VAL A 1 222 ? 45.130 15.529 -66.771 1.00 69.38 222 VAL A N 1
ATOM 1655 C CA . VAL A 1 222 ? 45.325 14.764 -68.008 1.00 69.38 222 VAL A CA 1
ATOM 1656 C C . VAL A 1 222 ? 43.973 14.281 -68.521 1.00 69.38 222 VAL A C 1
ATOM 1658 O O . VAL A 1 222 ? 43.229 13.607 -67.807 1.00 69.38 222 VAL A O 1
ATOM 1661 N N . VAL A 1 223 ? 43.666 14.601 -69.779 1.00 71.88 223 VAL A N 1
ATOM 1662 C CA . VAL A 1 223 ? 42.451 14.142 -70.462 1.00 71.88 223 VAL A CA 1
ATOM 1663 C C . VAL A 1 223 ? 42.494 12.620 -70.613 1.00 71.88 223 VAL A C 1
ATOM 1665 O O . VAL A 1 223 ? 43.281 12.078 -71.392 1.00 71.88 223 VAL A O 1
ATOM 1668 N N . VAL A 1 224 ? 41.630 11.929 -69.873 1.00 68.81 224 VAL A N 1
ATOM 1669 C CA . VAL A 1 224 ? 41.429 10.487 -69.978 1.00 68.81 224 VAL A CA 1
ATOM 1670 C C . VAL A 1 224 ? 40.512 10.243 -71.164 1.00 68.81 224 VAL A C 1
ATOM 1672 O O . VAL A 1 224 ? 39.312 10.521 -71.138 1.00 68.81 224 VAL A O 1
ATOM 1675 N N . LYS A 1 225 ? 41.091 9.712 -72.237 1.00 63.38 225 LYS A N 1
ATOM 1676 C CA . LYS A 1 225 ? 40.319 9.221 -73.374 1.00 63.38 225 LYS A CA 1
ATOM 1677 C C . LYS A 1 225 ? 39.570 7.968 -72.929 1.00 63.38 225 LYS A C 1
ATOM 1679 O O . LYS A 1 225 ? 40.174 6.924 -72.703 1.00 63.38 225 LYS A O 1
ATOM 1684 N N . VAL A 1 226 ? 38.257 8.084 -72.761 1.00 63.12 226 VAL A N 1
ATOM 1685 C CA . VAL A 1 226 ? 37.370 6.927 -72.606 1.00 63.12 226 VAL A CA 1
ATOM 1686 C C . VAL A 1 226 ? 37.431 6.116 -73.901 1.00 63.12 226 VAL A C 1
ATOM 1688 O O . VAL A 1 226 ? 37.180 6.658 -74.974 1.00 63.12 226 VAL A O 1
ATOM 1691 N N . ALA A 1 227 ? 37.760 4.826 -73.798 1.00 55.84 227 ALA A N 1
ATOM 1692 C CA . ALA A 1 227 ? 38.002 3.900 -74.916 1.00 55.84 227 ALA A CA 1
ATOM 1693 C C . ALA A 1 227 ? 36.864 3.814 -75.959 1.00 55.84 227 ALA A C 1
ATOM 1695 O O . ALA A 1 227 ? 37.045 3.268 -77.042 1.00 55.84 227 ALA A O 1
ATOM 1696 N N . SER A 1 228 ? 35.695 4.394 -75.683 1.00 56.12 228 SER A N 1
ATOM 1697 C CA . SER A 1 228 ? 34.630 4.590 -76.668 1.00 56.12 228 SER A CA 1
ATOM 1698 C C . SER A 1 228 ? 35.064 5.443 -77.870 1.00 56.12 228 SER A C 1
ATOM 1700 O O . SER A 1 228 ? 34.441 5.348 -78.920 1.00 56.12 228 SER A O 1
ATOM 1702 N N . SER A 1 229 ? 36.126 6.253 -77.754 1.00 55.56 229 SER A N 1
ATOM 1703 C CA . SER A 1 229 ? 36.703 6.976 -78.897 1.00 55.56 229 SER A CA 1
ATOM 1704 C C . SER A 1 229 ? 37.600 6.120 -79.802 1.00 55.56 229 SER A C 1
ATOM 1706 O O . SER A 1 229 ? 38.035 6.615 -80.840 1.00 55.56 229 SER A O 1
ATOM 1708 N N . ASP A 1 230 ? 37.882 4.864 -79.438 1.00 59.22 230 ASP A N 1
ATOM 1709 C CA . ASP A 1 230 ? 38.709 3.969 -80.258 1.00 59.22 230 ASP A CA 1
ATOM 1710 C C . ASP A 1 230 ? 37.898 3.200 -81.305 1.00 59.22 230 ASP A C 1
ATOM 1712 O O . ASP A 1 230 ? 38.498 2.532 -82.138 1.00 59.22 230 ASP A O 1
ATO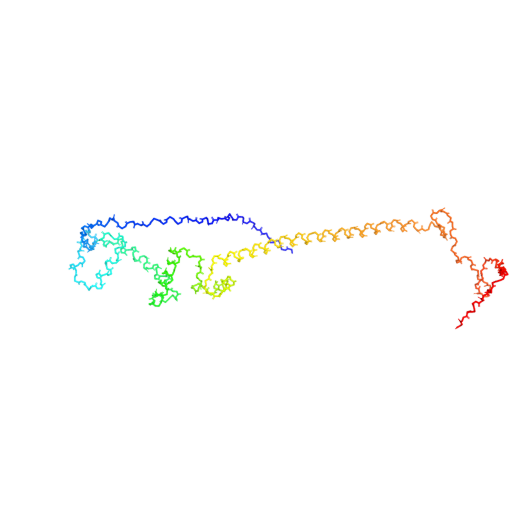M 1716 N N . PHE A 1 231 ? 36.566 3.301 -81.318 1.00 64.81 231 PHE A N 1
ATOM 1717 C CA . PHE A 1 231 ? 35.727 2.658 -82.330 1.00 64.81 231 PHE A CA 1
ATOM 1718 C C . PHE A 1 231 ? 35.232 3.692 -83.346 1.00 64.81 231 PHE A C 1
ATOM 1720 O O . PHE A 1 231 ? 34.548 4.650 -82.997 1.00 64.81 231 PHE A O 1
ATOM 1727 N N . GLU A 1 232 ? 35.566 3.495 -84.617 1.00 71.88 232 GLU A N 1
ATOM 1728 C CA . GLU A 1 232 ? 34.967 4.219 -85.737 1.00 71.88 232 GLU A CA 1
ATOM 1729 C C . GLU A 1 232 ? 33.923 3.317 -86.403 1.00 71.88 232 GLU A C 1
ATOM 1731 O O . GLU A 1 232 ? 34.136 2.110 -86.532 1.00 71.88 232 GLU A O 1
ATOM 1736 N N . LEU A 1 233 ? 32.779 3.876 -86.806 1.00 72.31 233 LEU A N 1
ATOM 1737 C CA . LEU A 1 233 ? 31.840 3.141 -87.648 1.00 72.31 233 LEU A CA 1
ATOM 1738 C C . LEU A 1 233 ? 32.331 3.188 -89.094 1.00 72.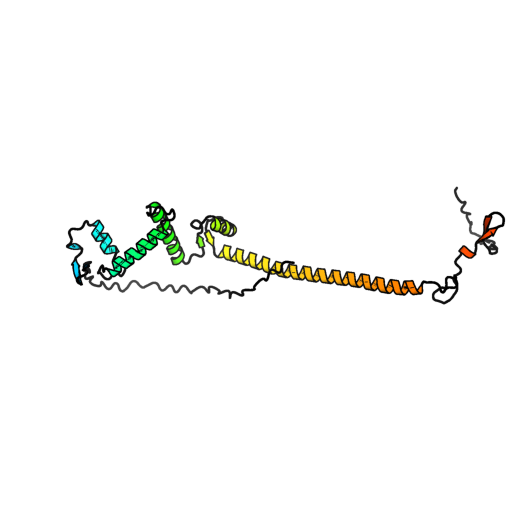31 233 LEU A C 1
ATOM 1740 O O . LEU A 1 233 ? 32.468 4.263 -89.679 1.00 72.31 233 LEU A O 1
ATOM 1744 N N . GLY A 1 234 ? 32.566 2.014 -89.672 1.00 76.50 234 GLY A N 1
ATOM 1745 C CA . GLY A 1 234 ? 32.766 1.861 -91.101 1.00 76.50 234 GLY A CA 1
ATOM 1746 C C . GLY A 1 234 ? 31.512 2.274 -91.890 1.00 76.50 234 GLY A C 1
ATOM 1747 O O . GLY A 1 234 ? 30.407 2.307 -91.339 1.00 76.50 234 GLY A O 1
ATOM 1748 N N . PRO A 1 235 ? 31.642 2.564 -93.197 1.00 79.00 235 PRO A N 1
ATOM 1749 C CA . PRO A 1 235 ? 30.517 2.927 -94.071 1.00 79.00 235 PRO A CA 1
ATOM 1750 C C . PRO A 1 235 ? 29.396 1.873 -94.142 1.00 79.00 235 PRO A C 1
ATOM 1752 O O . PRO A 1 235 ? 28.304 2.157 -94.624 1.00 79.00 235 PRO A O 1
ATOM 1755 N N . ASP A 1 236 ? 29.677 0.656 -93.685 1.00 80.88 236 ASP A N 1
ATOM 1756 C CA . ASP A 1 236 ? 28.796 -0.508 -93.620 1.00 80.88 236 ASP A CA 1
ATOM 1757 C C . ASP A 1 236 ? 28.114 -0.691 -92.249 1.00 80.88 236 ASP A C 1
ATOM 1759 O O . ASP A 1 236 ? 27.363 -1.645 -92.055 1.00 80.88 236 ASP A O 1
ATOM 1763 N N . GLY A 1 237 ? 28.366 0.207 -91.291 1.00 80.44 237 GLY A N 1
ATOM 1764 C CA . GLY A 1 237 ? 27.840 0.120 -89.929 1.00 80.44 237 GLY A CA 1
ATOM 1765 C C . GLY A 1 237 ? 28.619 -0.826 -89.009 1.00 80.44 237 GLY A C 1
ATOM 1766 O O . GLY A 1 237 ? 28.174 -1.072 -87.887 1.00 80.44 237 GLY A O 1
ATOM 1767 N N . SER A 1 238 ? 29.773 -1.352 -89.441 1.00 73.81 238 SER A N 1
ATOM 1768 C CA . SER A 1 238 ? 30.644 -2.172 -88.592 1.00 73.81 238 SER A CA 1
ATOM 1769 C C . SER A 1 238 ? 31.536 -1.299 -87.695 1.00 73.81 238 SER A C 1
ATOM 1771 O O . SER A 1 238 ? 32.041 -0.266 -88.126 1.00 73.81 238 SER A O 1
ATOM 1773 N N . MET A 1 239 ? 31.732 -1.679 -86.426 1.00 67.56 239 MET A N 1
ATOM 1774 C CA . MET A 1 239 ? 32.659 -0.973 -85.526 1.00 67.56 239 MET A CA 1
ATOM 1775 C C . MET A 1 239 ? 34.092 -1.480 -85.736 1.00 67.56 239 MET A C 1
ATOM 1777 O O . MET A 1 239 ? 34.373 -2.656 -85.507 1.00 67.56 239 MET A O 1
ATOM 1781 N N . ILE A 1 240 ? 35.008 -0.591 -86.124 1.00 75.38 240 ILE A N 1
ATOM 1782 C CA . ILE A 1 240 ? 36.438 -0.866 -86.327 1.00 75.38 240 ILE A CA 1
ATOM 1783 C C . ILE A 1 240 ? 37.287 -0.090 -85.320 1.00 75.38 240 ILE A C 1
ATOM 1785 O O . ILE A 1 240 ? 37.057 1.090 -85.073 1.00 75.38 240 ILE A O 1
ATOM 1789 N N . ILE A 1 241 ? 38.290 -0.757 -84.740 1.00 75.44 241 ILE A N 1
ATOM 1790 C CA . ILE A 1 241 ? 39.204 -0.146 -83.766 1.00 75.44 241 ILE A CA 1
ATOM 1791 C C . ILE A 1 241 ? 40.219 0.744 -84.506 1.00 75.44 241 ILE A C 1
ATOM 1793 O O . ILE A 1 241 ? 40.999 0.255 -85.329 1.00 75.44 241 ILE A O 1
ATOM 1797 N N . ARG A 1 242 ? 40.249 2.048 -84.208 1.00 65.44 242 ARG A N 1
ATOM 1798 C CA . ARG A 1 242 ? 41.244 3.006 -84.714 1.00 65.44 242 ARG A CA 1
ATOM 1799 C C . ARG A 1 242 ? 42.583 2.793 -84.017 1.00 65.44 242 ARG A C 1
ATOM 1801 O O . ARG A 1 242 ? 42.895 3.383 -82.992 1.00 65.44 242 ARG A O 1
ATOM 1808 N N . GLY A 1 243 ? 43.425 1.980 -84.629 1.00 62.59 243 GLY A N 1
ATOM 1809 C CA . GLY A 1 243 ? 44.808 1.818 -84.205 1.00 62.59 243 GLY A CA 1
ATOM 1810 C C . GLY A 1 243 ? 45.359 0.530 -84.770 1.00 62.59 243 GLY A C 1
ATOM 1811 O O . GLY A 1 243 ? 44.744 -0.520 -84.631 1.00 62.59 243 GLY A O 1
ATOM 1812 N N . LYS A 1 244 ? 46.503 0.608 -85.451 1.00 53.78 244 LYS A N 1
ATOM 1813 C CA . LYS A 1 244 ? 47.191 -0.547 -86.033 1.00 53.78 244 LYS A CA 1
ATOM 1814 C C . LYS A 1 244 ? 47.274 -1.683 -85.008 1.00 53.78 244 LYS A C 1
ATOM 1816 O O . LYS A 1 244 ? 48.120 -1.643 -84.117 1.00 53.78 244 LYS A O 1
ATOM 1821 N N . ALA A 1 245 ? 46.475 -2.731 -85.194 1.00 51.81 245 ALA A N 1
ATOM 1822 C CA . ALA A 1 245 ? 46.735 -4.042 -84.622 1.00 51.81 245 ALA A CA 1
ATOM 1823 C C . ALA A 1 245 ? 47.968 -4.632 -85.325 1.00 51.81 245 ALA A C 1
ATOM 1825 O O . ALA A 1 245 ? 47.882 -5.550 -86.130 1.00 51.81 245 ALA A O 1
ATOM 1826 N N . SER A 1 246 ? 49.134 -4.047 -85.061 1.00 53.12 246 SER A N 1
ATOM 1827 C CA . SER A 1 246 ? 50.429 -4.597 -85.438 1.00 53.12 246 SER A CA 1
ATOM 1828 C C . SER A 1 246 ? 51.111 -5.123 -84.182 1.00 53.12 246 SER A C 1
ATOM 1830 O O . SER A 1 246 ? 52.235 -4.752 -83.866 1.00 53.12 246 SER A O 1
ATOM 1832 N N . ALA A 1 247 ? 50.408 -5.983 -83.449 1.00 53.31 247 ALA A N 1
ATOM 1833 C CA . ALA A 1 247 ? 51.029 -6.896 -82.508 1.00 53.31 247 ALA A CA 1
ATOM 1834 C C . ALA A 1 247 ? 51.080 -8.266 -83.188 1.00 53.31 247 ALA A C 1
ATOM 1836 O O . ALA A 1 247 ? 50.202 -9.109 -83.015 1.00 53.31 247 ALA A O 1
ATOM 1837 N N . THR A 1 248 ? 52.110 -8.469 -84.010 1.00 55.53 248 THR A N 1
ATOM 1838 C CA . THR A 1 248 ? 52.576 -9.808 -84.368 1.00 55.53 248 THR A CA 1
ATOM 1839 C C . THR A 1 248 ? 52.931 -10.501 -83.057 1.00 55.53 248 THR A C 1
ATOM 1841 O O . THR A 1 248 ? 53.965 -10.215 -82.457 1.00 55.53 248 THR A O 1
ATOM 1844 N N . ALA A 1 249 ? 52.034 -11.345 -82.553 1.00 57.56 249 ALA A N 1
ATOM 1845 C CA . ALA A 1 249 ? 52.287 -12.154 -81.374 1.00 57.56 249 ALA A CA 1
ATOM 1846 C C . ALA A 1 249 ? 53.329 -13.223 -81.732 1.00 57.56 249 ALA A C 1
ATOM 1848 O O . ALA A 1 249 ? 52.995 -14.316 -82.186 1.00 57.56 249 ALA A O 1
ATOM 1849 N N . THR A 1 250 ? 54.607 -12.891 -81.575 1.00 60.31 250 THR A N 1
ATOM 1850 C CA . THR A 1 250 ? 55.704 -13.852 -81.669 1.00 60.31 250 THR A CA 1
ATOM 1851 C C . THR A 1 250 ? 55.725 -14.658 -80.373 1.00 60.31 250 THR A C 1
ATOM 1853 O O . THR A 1 250 ? 56.124 -14.145 -79.329 1.00 60.31 250 THR A O 1
ATOM 1856 N N . CYS A 1 251 ? 55.261 -15.909 -80.410 1.00 69.81 251 CYS A N 1
ATOM 1857 C CA . CYS A 1 251 ? 55.411 -16.811 -79.268 1.00 69.81 251 CYS A CA 1
ATOM 1858 C C . CYS A 1 251 ? 56.907 -17.149 -79.095 1.00 69.81 251 CYS A C 1
ATOM 1860 O O . CYS A 1 251 ? 57.550 -17.548 -80.071 1.00 69.81 251 CYS A O 1
ATOM 1862 N N . PRO A 1 252 ? 57.490 -16.983 -77.895 1.00 71.19 252 PRO A N 1
ATOM 1863 C CA . PRO A 1 252 ? 58.871 -17.374 -77.639 1.00 71.19 252 PRO A CA 1
ATOM 1864 C C . PRO A 1 252 ? 59.037 -18.894 -77.793 1.00 71.19 252 PRO A C 1
ATOM 1866 O O . PRO A 1 252 ? 58.145 -19.673 -77.444 1.00 71.19 252 PRO A O 1
ATOM 1869 N N . ALA A 1 253 ? 60.182 -19.316 -78.337 1.00 66.31 253 ALA A N 1
ATOM 1870 C CA . ALA A 1 253 ? 60.489 -20.722 -78.584 1.00 66.31 253 ALA A CA 1
ATOM 1871 C C . ALA A 1 253 ? 60.378 -21.539 -77.284 1.00 66.31 253 ALA A C 1
ATOM 1873 O O . ALA A 1 253 ? 61.068 -21.258 -76.308 1.00 66.31 253 ALA A O 1
ATOM 1874 N N . GLY A 1 254 ? 59.494 -22.542 -77.280 1.00 70.12 254 GLY A N 1
ATOM 1875 C CA . GLY A 1 254 ? 59.285 -23.449 -76.146 1.00 70.12 254 GLY A CA 1
ATOM 1876 C C . GLY A 1 254 ? 57.943 -23.316 -75.421 1.00 70.12 254 GLY A C 1
ATOM 1877 O O . GLY A 1 254 ? 57.715 -24.065 -74.475 1.00 70.12 254 GLY A O 1
ATOM 1878 N N . GLN A 1 255 ? 57.036 -22.430 -75.851 1.00 71.31 255 GLN A N 1
ATOM 1879 C CA . GLN A 1 255 ? 55.684 -22.349 -75.280 1.00 71.31 255 GLN A CA 1
ATOM 1880 C C . GLN A 1 255 ? 54.586 -22.540 -76.334 1.00 71.31 255 GLN A C 1
ATOM 1882 O O . GLN A 1 255 ? 54.560 -21.883 -77.373 1.00 71.31 255 GLN A O 1
ATOM 1887 N N . THR A 1 256 ? 53.640 -23.438 -76.051 1.00 68.19 256 THR A N 1
ATOM 1888 C CA . THR A 1 256 ? 52.430 -23.649 -76.855 1.00 68.19 256 THR A CA 1
ATOM 1889 C C . THR A 1 256 ? 51.371 -22.608 -76.499 1.00 68.19 256 THR A C 1
ATOM 1891 O O . THR A 1 256 ? 50.632 -22.764 -75.527 1.00 68.19 256 THR A O 1
ATOM 1894 N N . CYS A 1 257 ? 51.272 -21.551 -77.303 1.00 68.31 257 CYS A N 1
ATOM 1895 C CA . CYS A 1 257 ? 50.180 -20.584 -77.235 1.00 68.31 257 CYS A CA 1
ATOM 1896 C C . CYS A 1 257 ? 48.874 -21.249 -77.710 1.00 68.31 257 CYS A C 1
ATOM 1898 O O . CYS A 1 257 ? 48.634 -21.402 -78.909 1.00 68.31 257 CYS A O 1
ATOM 1900 N N . ARG A 1 258 ? 48.025 -21.686 -76.776 1.00 64.56 258 ARG A N 1
ATOM 1901 C CA . ARG A 1 258 ? 46.731 -22.302 -77.098 1.00 64.56 258 ARG A CA 1
ATOM 1902 C C . ARG A 1 258 ? 45.712 -21.197 -77.393 1.00 64.56 258 ARG A C 1
ATOM 1904 O O . ARG A 1 258 ? 45.286 -20.490 -76.486 1.00 64.56 258 ARG A O 1
ATOM 1911 N N . ARG A 1 259 ? 45.327 -21.043 -78.666 1.00 58.69 259 ARG A N 1
ATOM 1912 C CA . ARG A 1 259 ? 44.191 -20.200 -79.078 1.00 58.69 259 ARG A CA 1
ATOM 1913 C C . ARG A 1 259 ? 42.931 -20.702 -78.365 1.00 58.69 259 ARG A C 1
ATOM 1915 O O . ARG A 1 259 ? 42.491 -21.820 -78.624 1.00 58.69 259 ARG A O 1
ATOM 1922 N N . LEU A 1 260 ? 42.366 -19.893 -77.473 1.00 54.38 260 LEU A N 1
ATOM 1923 C CA . LEU A 1 260 ? 41.030 -20.128 -76.933 1.00 54.38 260 LEU A CA 1
ATOM 1924 C C . LEU A 1 260 ? 40.026 -19.814 -78.046 1.00 54.38 260 LEU A C 1
ATOM 1926 O O . LEU A 1 260 ? 39.823 -18.657 -78.403 1.00 54.38 260 LEU A O 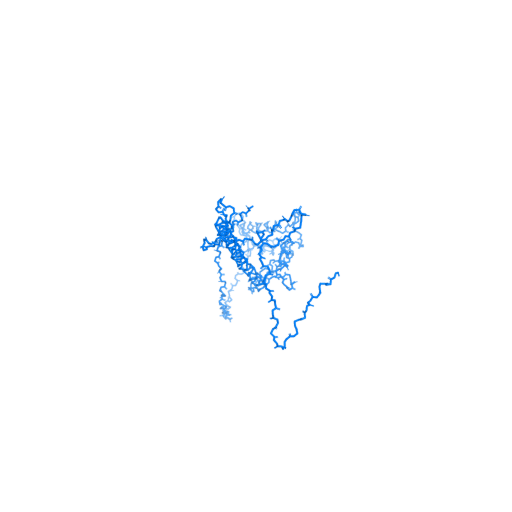1
ATOM 1930 N N . GLY A 1 261 ? 39.472 -20.863 -78.654 1.00 50.72 261 GLY A N 1
ATOM 1931 C CA . GLY A 1 261 ? 38.333 -20.737 -79.554 1.00 50.72 261 GLY A CA 1
ATOM 1932 C C . GLY A 1 261 ? 37.102 -20.323 -78.755 1.00 50.72 261 GLY A C 1
ATOM 1933 O O . GLY A 1 261 ? 36.802 -20.933 -77.730 1.00 50.72 261 GLY A O 1
ATOM 1934 N N . ALA A 1 262 ? 36.418 -19.280 -79.219 1.00 49.47 262 ALA A N 1
ATOM 1935 C CA . ALA A 1 262 ? 35.109 -18.895 -78.716 1.00 49.47 262 ALA A CA 1
ATOM 1936 C C . ALA A 1 262 ? 34.121 -20.044 -78.969 1.00 49.47 262 ALA A C 1
ATOM 1938 O O . ALA A 1 262 ? 33.924 -20.451 -80.115 1.00 49.47 262 ALA A O 1
ATOM 1939 N N . ALA A 1 263 ? 33.550 -20.592 -77.898 1.00 49.00 263 ALA A N 1
ATOM 1940 C CA . ALA A 1 263 ? 32.403 -21.482 -77.989 1.00 49.00 263 ALA A CA 1
ATOM 1941 C C . ALA A 1 263 ? 31.156 -20.623 -78.245 1.00 49.00 263 ALA A C 1
ATOM 1943 O O . ALA A 1 263 ? 30.954 -19.626 -77.547 1.00 49.00 263 ALA A O 1
ATOM 1944 N N . GLY A 1 264 ? 30.410 -20.982 -79.292 1.00 50.56 264 GLY A N 1
ATOM 1945 C CA . GLY A 1 264 ? 29.117 -20.391 -79.642 1.00 50.56 264 GLY A CA 1
ATOM 1946 C C . GLY A 1 264 ? 27.975 -20.884 -78.770 1.00 50.56 264 GLY A C 1
ATOM 1947 O O . GLY A 1 264 ? 28.170 -21.885 -78.042 1.00 50.56 264 GLY A O 1
#

Foldseek 3Di:
DDDDDDDPDPDPDPPPPDDPPPPDDPPPPDPPPPVPPVLQQWEQDPVRDTHRLVPDPDDVVVSVVQCVLPPVNPSYNYPVSVVVVVVVVVVVQVVLPPVVPSGHDPVSVVVVVVVVVVVVVCVVVVFQKAQCPPPPPVVQVVVCVLCPPNPNIHGNVSVVVVVVVVVVVVVVVVVVVVVVVVVVVVVVVVVVVVVVVVVVVVVVVVVQPDDPPPFRADPVRHGDPDLVVQWDQDPVRDTDGPDDPPPPPDDPPPDDPDPDDDDD

InterPro domains:
  IPR002048 EF-hand domain [PS50222] (134-169)
  IPR002048 EF-hand domain [SM00054] (61-89)
  IPR002048 EF-hand domain [SM00054] (138-166)
  IPR011992 EF-hand domain pair [SSF47473] (61-167)
  IPR018247 EF-Hand 1, calcium-binding site [PS00018] (147-159)

Sequence (264 aa):
IFKIQAASYGVPMYLCTSMPATGASPTQSDMVVRDDQVQRPSLRTKDGQMIDIQSMNLPDAVKNVLLELDIDNSGEVSEANLADTLRIMKSLKKGLDVDGSGGVTNKEMDEGVKLLTGLMHSKANNSSDLEYAHMPACIQDVMREWDADGSGKVTAGELAAAAQAFKKIQNEGRMMRKVILALSMVILLLLAGMFALSYIAVDLAKEMRGTGDATMQNNDGVVVKVASSDFELGPDGSMIIRGKASATATCPAGQTCRRLGAAG

Radius of gyration: 52.01 Å; chains: 1; bounding box: 94×46×150 Å